Protein AF-A0A813H7G0-F1 (afdb_monomer_lite)

pLDDT: mean 70.14, std 28.99, range [25.83, 98.62]

Secondary structure (DSSP, 8-state):
-HHHHHT---EEEEETTS-HHHHHHHHHTT-EEEEE-GGGHHHHHHHHHHHHHHHHTPPP--TTT-HHHHHHHHHTHHHHHHHHTTTS---EEEEE-SSSHHHHHHHHHHHHH-TTPEEEEE--TTS-SSTT----HHHHHHHHHHT-PPPPPP----S-----TTTHHHH--------------PPPP-PPP-PPP--------------------PPPPPP------

Organism: Polarella glacialis (NCBI:txid89957)

Radius of gyration: 29.15 Å; chains: 1; bounding box: 51×64×106 Å

Structure (mmCIF, N/CA/C/O backbone):
data_AF-A0A813H7G0-F1
#
_entry.id   AF-A0A813H7G0-F1
#
loop_
_atom_site.group_PDB
_atom_site.id
_atom_site.type_symbol
_atom_site.label_atom_id
_atom_site.label_alt_id
_atom_site.label_comp_id
_atom_site.label_asym_id
_atom_site.label_entity_id
_atom_site.label_seq_id
_atom_site.pdbx_PDB_ins_code
_atom_site.Cartn_x
_atom_site.Cartn_y
_atom_site.Cartn_z
_atom_site.occupancy
_atom_site.B_iso_or_equiv
_atom_site.auth_seq_id
_atom_site.auth_comp_id
_atom_site.auth_asym_id
_atom_site.auth_atom_id
_atom_site.pdbx_PDB_model_num
ATOM 1 N N . MET A 1 1 ? 7.285 -10.917 -3.654 1.00 89.50 1 MET A N 1
ATOM 2 C CA . MET A 1 1 ? 7.064 -12.287 -3.131 1.00 89.50 1 MET A CA 1
ATOM 3 C C . MET A 1 1 ? 6.030 -13.012 -3.968 1.00 89.50 1 MET A C 1
ATOM 5 O O . MET A 1 1 ? 6.407 -13.954 -4.644 1.00 89.50 1 MET A O 1
ATOM 9 N N . LEU A 1 2 ? 4.777 -12.535 -3.995 1.00 94.69 2 LEU A N 1
ATOM 10 C CA . LEU A 1 2 ? 3.660 -13.204 -4.677 1.00 94.69 2 LEU A CA 1
ATOM 11 C C . LEU A 1 2 ? 3.971 -13.622 -6.124 1.00 94.69 2 LEU A C 1
ATOM 13 O O . LEU A 1 2 ? 3.749 -14.770 -6.487 1.00 94.69 2 LEU A O 1
ATOM 17 N N . CYS A 1 3 ? 4.521 -12.715 -6.938 1.00 96.44 3 CYS A N 1
ATOM 18 C CA . CYS A 1 3 ? 4.845 -13.027 -8.331 1.00 96.44 3 CYS A CA 1
ATOM 19 C C . CYS A 1 3 ? 5.880 -14.152 -8.451 1.00 96.44 3 CYS A C 1
ATOM 21 O O . CYS A 1 3 ? 5.687 -15.050 -9.255 1.00 96.44 3 CYS A O 1
ATOM 23 N N . ALA A 1 4 ? 6.914 -14.155 -7.606 1.00 95.81 4 ALA A N 1
ATOM 24 C CA . ALA A 1 4 ? 7.916 -15.219 -7.582 1.00 95.81 4 ALA A CA 1
ATOM 25 C C . ALA A 1 4 ? 7.300 -16.568 -7.180 1.00 95.81 4 ALA A C 1
ATOM 27 O O . ALA A 1 4 ? 7.527 -17.568 -7.847 1.00 95.81 4 ALA A O 1
ATOM 28 N N . GLN A 1 5 ? 6.456 -16.579 -6.143 1.00 96.88 5 GLN A N 1
ATOM 29 C CA . GLN A 1 5 ? 5.768 -17.789 -5.681 1.00 96.88 5 GLN A CA 1
ATOM 30 C C . GLN A 1 5 ? 4.800 -18.355 -6.731 1.00 96.88 5 GLN A C 1
ATOM 32 O O . GLN A 1 5 ? 4.659 -19.565 -6.856 1.00 96.88 5 GLN A O 1
ATOM 37 N N . ARG A 1 6 ? 4.111 -17.482 -7.473 1.00 96.56 6 ARG A N 1
ATOM 38 C CA . ARG A 1 6 ? 3.115 -17.857 -8.488 1.00 96.56 6 ARG A CA 1
ATOM 39 C C . ARG A 1 6 ? 3.703 -17.999 -9.899 1.00 96.56 6 ARG A C 1
ATOM 41 O O . ARG A 1 6 ? 2.954 -18.272 -10.827 1.00 96.56 6 ARG A O 1
ATOM 48 N N . GLY A 1 7 ? 5.008 -17.785 -10.081 1.00 95.62 7 GLY A N 1
ATOM 49 C CA . GLY A 1 7 ? 5.673 -17.866 -11.388 1.00 95.62 7 GLY A CA 1
ATOM 50 C C . GLY A 1 7 ? 5.375 -16.707 -12.355 1.00 95.62 7 GLY A C 1
ATOM 51 O O . GLY A 1 7 ? 5.646 -16.820 -13.549 1.00 95.62 7 GLY A O 1
ATOM 52 N N . TYR A 1 8 ? 4.837 -15.580 -11.878 1.00 97.06 8 TYR A N 1
ATOM 53 C CA . TYR A 1 8 ? 4.579 -14.402 -12.709 1.00 97.06 8 TYR A CA 1
ATOM 54 C C . TYR A 1 8 ? 5.838 -13.556 -12.912 1.00 97.06 8 TYR A C 1
ATOM 56 O O . TYR A 1 8 ? 6.542 -13.208 -11.960 1.00 97.06 8 TYR A O 1
ATOM 64 N N . LYS A 1 9 ? 6.067 -13.116 -14.154 1.00 97.06 9 LYS A N 1
ATOM 65 C CA . LYS A 1 9 ? 7.068 -12.083 -14.450 1.00 97.06 9 LYS A CA 1
ATOM 66 C C . LYS A 1 9 ? 6.620 -10.759 -13.831 1.00 97.06 9 LYS A C 1
ATOM 68 O O . LYS A 1 9 ? 5.497 -10.317 -14.049 1.00 97.06 9 LYS A O 1
ATOM 73 N N . CYS A 1 10 ? 7.508 -10.123 -13.072 1.00 97.38 10 CYS A N 1
ATOM 74 C CA . CYS A 1 10 ? 7.212 -8.890 -12.350 1.00 97.38 10 CYS A CA 1
ATOM 75 C C . CYS A 1 10 ? 8.152 -7.768 -12.791 1.00 97.38 10 CYS A C 1
ATOM 77 O O . CYS A 1 10 ? 9.373 -7.942 -12.802 1.00 97.38 10 CYS A O 1
ATOM 79 N N . VAL A 1 11 ? 7.580 -6.612 -13.123 1.00 97.69 11 VAL A N 1
ATOM 80 C CA . VAL A 1 11 ? 8.320 -5.380 -13.404 1.00 97.69 11 VAL A CA 1
ATOM 81 C C . VAL A 1 11 ? 7.920 -4.337 -12.369 1.00 97.69 11 VAL A C 1
ATOM 83 O O . VAL A 1 11 ? 6.740 -4.038 -12.215 1.00 97.69 11 VAL A O 1
ATOM 86 N N . ILE A 1 12 ? 8.904 -3.779 -11.667 1.00 97.12 12 ILE A N 1
ATOM 87 C CA . ILE A 1 12 ? 8.706 -2.726 -10.671 1.00 97.12 12 ILE A CA 1
ATOM 88 C C . ILE A 1 12 ? 9.377 -1.450 -11.159 1.00 97.12 12 ILE A C 1
ATOM 90 O O . ILE A 1 12 ? 10.576 -1.431 -11.442 1.00 97.12 12 ILE A O 1
ATOM 94 N N . VAL A 1 13 ? 8.601 -0.374 -11.222 1.00 97.00 13 VAL A N 1
ATOM 95 C CA . VAL A 1 13 ? 9.098 0.973 -11.499 1.00 97.00 13 VAL A CA 1
ATOM 96 C C . VAL A 1 13 ? 9.311 1.690 -10.172 1.00 97.00 13 VAL A C 1
ATOM 98 O O . VAL A 1 13 ? 8.412 1.710 -9.333 1.00 97.00 13 VAL A O 1
ATOM 101 N N . MET A 1 14 ? 10.489 2.277 -9.973 1.00 95.62 14 MET A N 1
ATOM 102 C CA . MET A 1 14 ? 10.796 3.039 -8.765 1.00 95.62 14 MET A CA 1
ATOM 103 C C . MET A 1 14 ? 11.634 4.284 -9.046 1.00 95.62 14 MET A C 1
ATOM 105 O O . MET A 1 14 ? 12.448 4.293 -9.962 1.00 95.62 14 MET A O 1
ATOM 109 N N . ALA A 1 15 ? 11.478 5.325 -8.235 1.00 94.62 15 ALA A N 1
ATOM 110 C CA . ALA A 1 15 ? 12.271 6.538 -8.367 1.00 94.62 15 ALA A CA 1
ATOM 111 C C . ALA A 1 15 ? 13.692 6.342 -7.821 1.00 94.62 15 ALA A C 1
ATOM 113 O O . ALA A 1 15 ? 13.914 5.604 -6.863 1.00 94.62 15 ALA A O 1
ATOM 114 N N . GLU A 1 16 ? 14.648 7.054 -8.408 1.00 93.81 16 GLU A N 1
ATOM 115 C CA . GLU A 1 16 ? 16.067 7.027 -8.038 1.00 93.81 16 GLU A CA 1
ATOM 116 C C . GLU A 1 16 ? 16.368 7.168 -6.529 1.00 93.81 16 GLU A C 1
ATOM 118 O O . GLU A 1 16 ? 17.220 6.416 -6.052 1.00 93.81 16 GLU A O 1
ATOM 123 N N . PRO A 1 17 ? 15.676 8.025 -5.741 1.00 92.81 17 PRO A N 1
ATOM 124 C CA . PRO A 1 17 ? 15.966 8.178 -4.311 1.00 92.81 17 PRO A CA 1
ATOM 125 C C . PRO A 1 17 ? 15.619 6.957 -3.447 1.00 92.81 17 PRO A C 1
ATOM 127 O O . PRO A 1 17 ? 15.894 6.962 -2.249 1.00 92.81 17 PRO A O 1
ATOM 130 N N . PHE A 1 18 ? 14.964 5.932 -4.002 1.00 92.75 18 PHE A N 1
ATOM 131 C CA . PHE A 1 18 ? 14.672 4.707 -3.264 1.00 92.75 18 PHE A CA 1
ATOM 132 C C . PHE A 1 18 ? 15.969 3.952 -2.936 1.00 92.75 18 PHE A C 1
ATOM 134 O O . PHE A 1 18 ? 16.909 3.891 -3.735 1.00 92.75 18 PHE A O 1
ATOM 141 N N . SER A 1 19 ? 16.004 3.339 -1.750 1.00 95.62 19 SER A N 1
ATOM 142 C CA . SER A 1 19 ? 17.221 2.721 -1.222 1.00 95.62 19 SER A CA 1
ATOM 143 C C . SER A 1 19 ? 17.781 1.618 -2.132 1.00 95.62 19 SER A C 1
ATOM 145 O O . SER A 1 19 ? 17.057 0.933 -2.870 1.00 95.62 19 SER A O 1
ATOM 147 N N . VAL A 1 20 ? 19.104 1.446 -2.110 1.00 95.50 20 VAL A N 1
ATOM 148 C CA . VAL A 1 20 ? 19.789 0.406 -2.895 1.00 95.50 20 VAL A CA 1
ATOM 149 C C . VAL A 1 20 ? 19.395 -0.986 -2.393 1.00 95.50 20 VAL A C 1
ATOM 151 O O . VAL A 1 20 ? 19.211 -1.903 -3.189 1.00 95.50 20 VAL A O 1
ATOM 154 N N . GLU A 1 21 ? 19.183 -1.134 -1.090 1.00 97.25 21 GLU A N 1
ATOM 155 C CA . GLU A 1 21 ? 18.805 -2.380 -0.419 1.00 97.25 21 GLU A CA 1
ATOM 156 C C . GLU A 1 21 ? 17.452 -2.868 -0.936 1.00 97.25 21 GLU A C 1
ATOM 158 O O . GLU A 1 21 ? 17.303 -4.030 -1.310 1.00 97.25 21 GLU A O 1
ATOM 163 N N . ARG A 1 22 ? 16.482 -1.955 -1.072 1.00 95.69 22 ARG A N 1
ATOM 164 C CA . ARG A 1 22 ? 15.158 -2.267 -1.621 1.00 95.69 22 ARG A CA 1
ATOM 165 C C . ARG A 1 22 ? 15.248 -2.748 -3.071 1.00 95.69 22 ARG A C 1
ATOM 167 O O . ARG A 1 22 ? 14.556 -3.692 -3.448 1.00 95.69 22 ARG A O 1
ATOM 174 N N . ARG A 1 23 ? 16.132 -2.146 -3.875 1.00 95.25 23 ARG A N 1
ATOM 175 C CA . ARG A 1 23 ? 16.407 -2.577 -5.259 1.00 95.25 23 ARG A CA 1
ATOM 176 C C . ARG A 1 23 ? 17.010 -3.971 -5.313 1.00 95.25 23 ARG A C 1
ATOM 178 O O . ARG A 1 23 ? 16.565 -4.792 -6.114 1.00 95.25 23 ARG A O 1
ATOM 185 N N . LYS A 1 24 ? 18.014 -4.229 -4.472 1.00 96.69 24 LYS A N 1
ATOM 186 C CA . LYS A 1 24 ? 18.675 -5.534 -4.369 1.00 96.69 24 LYS A CA 1
ATOM 187 C C . LYS A 1 24 ? 17.676 -6.616 -3.973 1.00 96.69 24 LYS A C 1
ATOM 189 O O . LYS A 1 24 ? 17.607 -7.629 -4.658 1.00 96.69 24 LYS A O 1
ATOM 194 N N . LEU A 1 25 ? 16.846 -6.359 -2.963 1.00 96.69 25 LEU A N 1
ATOM 195 C CA . LEU A 1 25 ? 15.828 -7.303 -2.506 1.00 96.69 25 LEU A CA 1
ATOM 196 C C . LEU A 1 25 ? 14.829 -7.654 -3.619 1.00 96.69 25 LEU A C 1
ATOM 198 O O . LEU A 1 25 ? 14.587 -8.825 -3.882 1.00 96.69 25 LEU A O 1
ATOM 202 N N . MET A 1 26 ? 14.292 -6.664 -4.338 1.00 96.50 26 MET A N 1
ATOM 203 C CA . MET A 1 26 ? 13.340 -6.932 -5.425 1.00 96.50 26 MET A CA 1
ATOM 204 C C . MET A 1 26 ? 13.957 -7.742 -6.572 1.00 96.50 26 MET A C 1
ATOM 206 O O . MET A 1 26 ? 13.313 -8.654 -7.090 1.00 96.50 26 MET A O 1
ATOM 210 N N . AR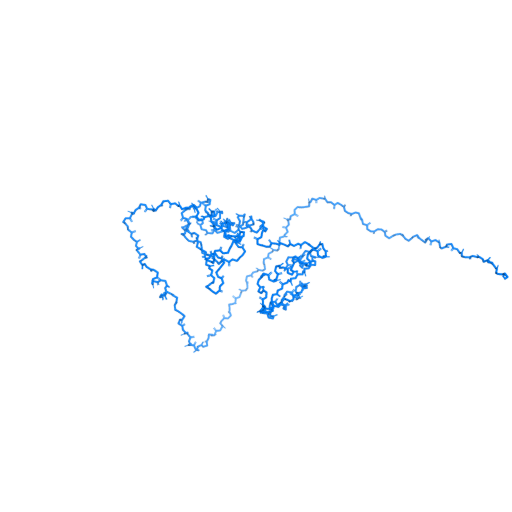G A 1 27 ? 15.207 -7.443 -6.949 1.00 95.88 27 ARG A N 1
ATOM 211 C CA . ARG A 1 27 ? 15.933 -8.198 -7.984 1.00 95.88 27 ARG A CA 1
ATOM 212 C C . ARG A 1 27 ? 16.263 -9.616 -7.538 1.00 95.88 27 ARG A C 1
ATOM 214 O O . ARG A 1 27 ? 16.096 -10.537 -8.327 1.00 95.88 27 ARG A O 1
ATOM 221 N N . PHE A 1 28 ? 16.673 -9.789 -6.281 1.00 96.50 28 PHE A N 1
ATOM 222 C CA . PHE A 1 28 ? 16.897 -11.104 -5.677 1.00 96.50 28 PHE A CA 1
ATOM 223 C C . PHE A 1 28 ? 15.644 -11.985 -5.779 1.00 96.50 28 PHE A C 1
ATOM 225 O O . PHE A 1 28 ? 15.732 -13.173 -6.054 1.00 96.50 28 PHE A O 1
ATOM 232 N N . MET A 1 29 ? 14.462 -11.382 -5.662 1.00 96.44 29 MET A N 1
ATOM 233 C CA . MET A 1 29 ? 13.174 -12.066 -5.795 1.00 96.44 29 MET A CA 1
ATOM 234 C C . MET A 1 29 ? 12.694 -12.216 -7.251 1.00 96.44 29 MET A C 1
ATOM 236 O O . MET A 1 29 ? 11.522 -12.514 -7.476 1.00 96.44 29 MET A O 1
ATOM 240 N N . GLY A 1 30 ? 13.556 -11.963 -8.239 1.00 95.69 30 GLY A N 1
ATOM 241 C CA . GLY A 1 30 ? 13.266 -12.149 -9.663 1.00 95.69 30 GLY A CA 1
ATOM 242 C C . GLY A 1 30 ? 12.512 -11.003 -10.345 1.00 95.69 30 GLY A C 1
ATOM 243 O O . GLY A 1 30 ? 12.118 -11.143 -11.502 1.00 95.69 30 GLY A O 1
ATOM 244 N N . ALA A 1 31 ? 12.297 -9.862 -9.678 1.00 97.56 31 ALA A N 1
ATOM 245 C CA . ALA A 1 31 ? 11.643 -8.717 -10.310 1.00 97.56 31 ALA A CA 1
ATOM 246 C C . ALA A 1 31 ? 12.622 -7.906 -11.175 1.00 97.56 31 ALA A C 1
ATOM 248 O O . ALA A 1 31 ? 13.740 -7.583 -10.761 1.00 97.56 31 ALA A O 1
ATOM 249 N N . LYS A 1 32 ? 12.168 -7.478 -12.357 1.00 97.25 32 LYS A N 1
ATOM 250 C CA . LYS A 1 32 ? 12.876 -6.477 -13.161 1.00 97.25 32 LYS A CA 1
ATOM 251 C C . LYS A 1 32 ? 12.603 -5.093 -12.582 1.00 97.25 32 LYS A C 1
ATOM 253 O O . LYS A 1 32 ? 11.459 -4.652 -12.541 1.00 97.25 32 LYS A O 1
ATOM 258 N N . VAL A 1 33 ? 13.653 -4.394 -12.165 1.00 97.31 33 VAL A N 1
ATOM 259 C CA . VAL A 1 33 ? 13.537 -3.061 -11.557 1.00 97.31 33 VAL A CA 1
ATOM 260 C C . VAL A 1 33 ? 13.952 -1.980 -12.551 1.00 97.31 33 VAL A C 1
ATOM 262 O O . VAL A 1 33 ? 15.098 -1.973 -13.001 1.00 97.31 33 VAL A O 1
ATOM 265 N N . ILE A 1 34 ? 13.039 -1.056 -12.847 1.00 97.06 34 ILE A N 1
ATOM 266 C CA . ILE A 1 34 ? 13.251 0.110 -13.714 1.00 97.06 34 ILE A CA 1
ATOM 267 C C . ILE A 1 34 ? 13.304 1.364 -12.843 1.00 97.06 34 ILE A C 1
ATOM 269 O O . ILE A 1 34 ? 12.431 1.572 -12.002 1.00 97.06 34 ILE A O 1
ATOM 273 N N . ILE A 1 35 ? 14.329 2.191 -13.050 1.00 96.69 35 ILE A N 1
ATOM 274 C CA . ILE A 1 35 ? 14.538 3.418 -12.278 1.00 96.69 35 ILE A CA 1
ATOM 275 C C . ILE A 1 35 ? 14.030 4.627 -13.062 1.00 96.69 35 ILE A C 1
ATOM 277 O O . ILE A 1 35 ? 14.357 4.774 -14.237 1.00 96.69 35 ILE A O 1
ATOM 281 N N . THR A 1 36 ? 13.248 5.489 -12.415 1.00 96.38 36 THR A N 1
ATOM 282 C CA . THR A 1 36 ? 12.807 6.779 -12.964 1.00 96.38 36 THR A CA 1
ATOM 283 C C . THR A 1 36 ? 13.575 7.944 -12.334 1.00 96.38 36 THR A C 1
ATOM 285 O O . THR A 1 36 ? 13.970 7.845 -11.166 1.00 96.38 36 THR A O 1
ATOM 288 N N . PRO A 1 37 ? 13.736 9.074 -13.050 1.00 94.81 37 PRO A N 1
ATOM 289 C CA . PRO A 1 37 ? 14.412 10.257 -12.519 1.00 94.81 37 PRO A CA 1
ATOM 290 C C . PRO A 1 37 ? 13.777 10.786 -11.228 1.00 94.81 37 PRO A C 1
ATOM 292 O O . PRO A 1 37 ? 12.552 10.763 -11.068 1.00 94.81 37 PRO A O 1
ATOM 295 N N . LYS A 1 38 ? 14.603 11.341 -10.332 1.00 91.31 38 LYS A N 1
ATOM 296 C CA . LYS A 1 38 ? 14.166 11.938 -9.057 1.00 91.31 38 LYS A CA 1
ATOM 297 C C . LYS A 1 38 ? 13.085 13.015 -9.214 1.00 91.31 38 LYS A C 1
ATOM 299 O O . LYS A 1 38 ? 12.170 13.071 -8.391 1.00 91.31 38 LYS A O 1
ATOM 304 N N . ALA A 1 39 ? 13.171 13.840 -10.261 1.00 90.69 39 ALA A N 1
ATOM 305 C CA . ALA A 1 39 ? 12.258 14.962 -10.497 1.00 90.69 39 ALA A CA 1
ATOM 306 C C . ALA A 1 39 ? 10.780 14.535 -10.562 1.00 90.69 39 ALA A C 1
ATOM 308 O O . ALA A 1 39 ? 9.911 15.241 -10.058 1.00 90.69 39 ALA A O 1
ATOM 309 N N . GLY A 1 40 ? 10.500 13.345 -11.106 1.00 83.00 40 GLY A N 1
ATOM 310 C CA . GLY A 1 40 ? 9.138 12.833 -11.263 1.00 83.00 40 GLY A CA 1
ATOM 311 C C . GLY A 1 40 ? 8.491 12.311 -9.977 1.00 83.00 40 GLY A C 1
ATOM 312 O O . GLY A 1 40 ? 7.286 12.083 -9.972 1.00 83.00 40 GLY A O 1
ATOM 313 N N . LYS A 1 41 ? 9.245 12.109 -8.884 1.00 87.00 41 LYS A N 1
ATOM 314 C CA . LYS A 1 41 ? 8.737 11.564 -7.606 1.00 87.00 41 LYS A CA 1
ATOM 315 C C . LYS A 1 41 ? 7.766 10.378 -7.824 1.00 87.00 41 LYS A C 1
ATOM 317 O O . LYS A 1 41 ? 8.033 9.489 -8.629 1.00 87.00 41 LYS A O 1
ATOM 322 N N . GLY A 1 42 ? 6.647 10.346 -7.093 1.00 86.81 42 GLY A N 1
ATOM 323 C CA . GLY A 1 42 ? 5.615 9.312 -7.195 1.00 86.81 42 GLY A CA 1
ATOM 324 C C . GLY A 1 42 ? 4.863 9.296 -8.522 1.00 86.81 42 GLY A C 1
ATOM 325 O O . GLY A 1 42 ? 4.612 8.228 -9.075 1.00 86.81 42 GLY A O 1
ATOM 326 N N . THR A 1 43 ? 4.542 10.469 -9.062 1.00 88.31 43 THR A N 1
ATOM 327 C CA . THR A 1 43 ? 3.746 10.603 -10.288 1.00 88.31 43 THR A CA 1
ATOM 328 C C . THR A 1 43 ? 4.500 10.086 -11.511 1.00 88.31 43 THR A C 1
ATOM 330 O O . THR A 1 43 ? 3.916 9.393 -12.339 1.00 88.31 43 THR A O 1
ATOM 333 N N . GLY A 1 44 ? 5.813 10.313 -11.576 1.00 92.88 44 GLY A N 1
ATOM 334 C CA . GLY A 1 44 ? 6.688 9.772 -12.616 1.00 92.88 44 GLY A CA 1
ATOM 335 C C . GLY A 1 44 ? 6.753 8.244 -12.610 1.00 92.88 44 GLY A C 1
ATOM 336 O O . GLY A 1 44 ? 6.759 7.631 -13.677 1.00 92.88 44 GLY A O 1
ATOM 337 N N . MET A 1 45 ? 6.722 7.612 -11.429 1.00 94.75 45 MET A N 1
ATOM 338 C CA . MET A 1 45 ? 6.659 6.147 -11.331 1.00 94.75 45 MET A CA 1
ATOM 339 C C . MET A 1 45 ? 5.350 5.606 -11.917 1.00 94.75 45 MET A C 1
ATOM 341 O O . MET A 1 45 ? 5.372 4.655 -12.697 1.00 94.75 45 MET A O 1
ATOM 345 N N . VAL A 1 46 ? 4.218 6.231 -11.573 1.00 93.25 46 VAL A N 1
ATOM 346 C CA . VAL A 1 46 ? 2.890 5.835 -12.070 1.00 93.25 46 VAL A CA 1
ATOM 347 C C . VAL A 1 46 ? 2.792 6.032 -13.584 1.00 93.25 46 VAL A C 1
ATOM 349 O O . VAL A 1 46 ? 2.371 5.117 -14.290 1.00 93.25 46 VAL A O 1
ATOM 352 N N . ALA A 1 47 ? 3.241 7.182 -14.094 1.00 94.94 47 ALA A N 1
ATOM 353 C CA . ALA A 1 47 ? 3.239 7.480 -15.524 1.00 94.94 47 ALA A CA 1
ATOM 354 C C . ALA A 1 47 ? 4.070 6.461 -16.314 1.00 94.94 47 ALA A C 1
ATOM 356 O O . ALA A 1 47 ? 3.586 5.896 -17.295 1.00 94.94 47 ALA A O 1
ATOM 357 N N . LYS A 1 48 ? 5.285 6.147 -15.845 1.00 96.94 48 LYS A N 1
ATOM 358 C CA . LYS A 1 48 ? 6.148 5.168 -16.512 1.00 96.94 48 LYS A CA 1
ATOM 359 C C . LYS A 1 48 ? 5.590 3.745 -16.440 1.00 96.94 48 LYS A C 1
ATOM 361 O O . LYS A 1 48 ? 5.693 3.003 -17.413 1.00 96.94 48 LYS A O 1
ATOM 366 N N . ALA A 1 49 ? 4.979 3.353 -15.322 1.00 96.88 49 ALA A N 1
ATOM 367 C CA . ALA A 1 49 ? 4.316 2.054 -15.213 1.00 96.88 49 ALA A CA 1
ATOM 368 C C . ALA A 1 49 ? 3.139 1.930 -16.197 1.00 96.88 49 ALA A C 1
ATOM 370 O O . ALA A 1 49 ? 2.995 0.894 -16.846 1.00 96.88 49 ALA A O 1
ATOM 371 N N . LYS A 1 50 ? 2.346 2.999 -16.356 1.00 96.56 50 LYS A N 1
ATOM 372 C CA . LYS A 1 50 ? 1.239 3.060 -17.320 1.00 96.56 50 LYS A CA 1
ATOM 373 C C . LYS A 1 50 ? 1.733 2.991 -18.766 1.00 96.56 50 LYS A C 1
ATOM 375 O O . LYS A 1 50 ? 1.213 2.189 -19.532 1.00 96.56 50 LYS A O 1
ATOM 380 N N . GLU A 1 51 ? 2.773 3.752 -19.109 1.00 97.56 51 GLU A N 1
ATOM 381 C CA . GLU A 1 51 ? 3.420 3.714 -20.430 1.00 97.56 51 GLU A CA 1
ATOM 382 C C . GLU A 1 51 ? 3.880 2.290 -20.785 1.00 97.56 51 GLU A C 1
ATOM 384 O O . GLU A 1 51 ? 3.568 1.773 -21.855 1.00 97.56 51 GLU A O 1
ATOM 389 N N . LEU A 1 52 ? 4.588 1.622 -19.867 1.00 97.56 52 LEU A N 1
ATOM 390 C CA . LEU A 1 52 ? 5.087 0.261 -20.081 1.00 97.56 52 LEU A CA 1
ATOM 391 C C . LEU A 1 52 ? 3.956 -0.766 -20.192 1.00 97.56 52 LEU A C 1
ATOM 393 O O . LEU A 1 52 ? 4.028 -1.663 -21.030 1.00 97.56 52 LEU A O 1
ATOM 397 N N . SER A 1 53 ? 2.916 -0.630 -19.366 1.00 97.31 53 SER A N 1
ATOM 398 C CA . SER A 1 53 ? 1.730 -1.485 -19.434 1.00 97.31 53 SER A CA 1
ATOM 399 C C . SER A 1 53 ? 1.041 -1.367 -20.791 1.00 97.31 53 SER A C 1
ATOM 401 O O . SER A 1 53 ? 0.812 -2.389 -21.431 1.00 97.31 53 SER A O 1
ATOM 403 N N . GLN A 1 54 ? 0.811 -0.146 -21.279 1.00 97.44 54 GLN A N 1
ATOM 404 C CA . GLN A 1 54 ? 0.190 0.099 -22.583 1.00 97.44 54 GLN A CA 1
ATOM 405 C C . GLN A 1 54 ? 1.055 -0.410 -23.738 1.00 97.44 54 GLN A C 1
ATOM 407 O O . GLN A 1 54 ? 0.556 -1.090 -24.629 1.00 97.44 54 GLN A O 1
ATOM 412 N N . LYS A 1 55 ? 2.365 -0.141 -23.696 1.00 98.00 55 LYS A N 1
ATOM 413 C CA . LYS A 1 55 ? 3.309 -0.557 -24.740 1.00 98.00 55 LYS A CA 1
ATOM 414 C C . LYS A 1 55 ? 3.382 -2.074 -24.913 1.00 98.00 55 LYS A C 1
ATOM 416 O O . LYS A 1 55 ? 3.598 -2.551 -26.022 1.00 98.00 55 LYS A O 1
ATOM 421 N N . HIS A 1 56 ? 3.273 -2.824 -23.821 1.00 97.19 56 HIS A N 1
ATOM 422 C CA . HIS A 1 56 ? 3.492 -4.269 -23.833 1.00 97.19 56 HIS A CA 1
ATOM 423 C C . HIS A 1 56 ? 2.229 -5.101 -23.578 1.00 97.19 56 HIS A C 1
ATOM 425 O O . HIS A 1 56 ? 2.323 -6.326 -23.520 1.00 97.19 56 HIS A O 1
ATOM 431 N N . GLY A 1 57 ? 1.071 -4.464 -23.383 1.00 96.75 57 GLY A N 1
ATOM 432 C CA . GLY A 1 57 ? -0.164 -5.141 -22.980 1.00 96.75 57 GLY A CA 1
ATOM 433 C C . GLY A 1 57 ? -0.061 -5.824 -21.610 1.00 96.75 57 GLY A C 1
ATOM 434 O O . GLY A 1 57 ? -0.694 -6.850 -21.381 1.00 96.75 57 GLY A O 1
ATOM 435 N N . TRP A 1 58 ? 0.783 -5.316 -20.704 1.00 97.44 58 TRP A N 1
ATOM 436 C CA . TR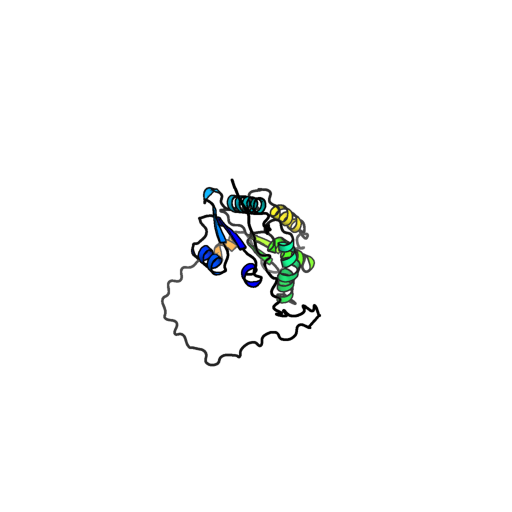P A 1 58 ? 0.965 -5.917 -19.379 1.00 97.44 58 TRP A CA 1
ATOM 437 C C . TRP A 1 58 ? -0.153 -5.526 -18.418 1.00 97.44 58 TRP A C 1
ATOM 439 O O . TRP A 1 58 ? -0.630 -4.391 -18.431 1.00 97.44 58 TRP A O 1
ATOM 449 N N . PHE A 1 59 ? -0.485 -6.435 -17.504 1.00 96.31 59 PHE A N 1
ATOM 450 C CA . PHE A 1 59 ? -1.395 -6.153 -16.400 1.00 96.31 59 PHE A CA 1
ATOM 451 C C . PHE A 1 59 ? -0.804 -5.106 -15.443 1.00 96.31 59 PHE A C 1
ATOM 453 O O . PHE A 1 59 ? 0.276 -5.299 -14.878 1.00 96.31 59 PHE A O 1
ATOM 460 N N . LEU A 1 60 ? -1.527 -4.003 -15.244 1.00 95.81 60 LEU A N 1
ATOM 461 C CA . LEU A 1 60 ? -1.176 -2.948 -14.297 1.00 95.81 60 LEU A CA 1
ATOM 462 C C . LEU A 1 60 ? -1.967 -3.134 -12.997 1.00 95.81 60 LEU A C 1
ATOM 464 O O . LEU A 1 60 ? -3.191 -3.093 -13.002 1.00 95.81 60 LEU A O 1
ATOM 468 N N . CYS A 1 61 ? -1.274 -3.292 -11.866 1.00 93.25 61 CYS A N 1
ATOM 469 C CA . CYS A 1 61 ? -1.931 -3.573 -10.581 1.00 93.25 61 CYS A CA 1
ATOM 470 C C . CYS A 1 61 ? -2.751 -2.402 -10.006 1.00 93.25 61 CYS A C 1
ATOM 472 O O . CYS A 1 61 ? -3.590 -2.628 -9.136 1.00 93.25 61 CYS A O 1
ATOM 474 N N . SER A 1 62 ? -2.448 -1.165 -10.418 1.00 92.19 62 SER A N 1
ATOM 475 C CA . SER A 1 62 ? -3.157 0.068 -10.033 1.00 92.19 62 SER A CA 1
ATOM 476 C C . SER A 1 62 ? -3.488 0.190 -8.536 1.00 92.19 62 SER A C 1
ATOM 478 O O . SER A 1 62 ? -4.631 0.421 -8.158 1.00 92.19 62 SER A O 1
ATOM 480 N N . GLN A 1 63 ? -2.484 0.069 -7.656 1.00 90.06 63 GLN A N 1
ATOM 481 C CA . GLN A 1 63 ? -2.672 -0.029 -6.192 1.00 90.06 63 GLN A CA 1
ATOM 482 C C . GLN A 1 63 ? -3.486 1.103 -5.523 1.00 90.06 63 GLN A C 1
ATOM 484 O O . GLN A 1 63 ? -3.954 0.925 -4.402 1.00 90.06 63 GLN A O 1
ATOM 489 N N . PHE A 1 64 ? -3.611 2.265 -6.171 1.00 87.12 64 PHE A N 1
ATOM 490 C CA . PHE A 1 64 ? -4.352 3.430 -5.665 1.00 87.12 64 PHE A CA 1
ATOM 491 C C . PHE A 1 64 ? -5.823 3.466 -6.107 1.00 87.12 64 PHE A C 1
ATOM 493 O O . PHE A 1 64 ? -6.617 4.217 -5.545 1.00 87.12 64 PHE A O 1
ATOM 500 N N . GLU A 1 65 ? -6.172 2.703 -7.140 1.00 86.88 65 GLU A N 1
ATOM 501 C CA . GLU A 1 65 ? -7.498 2.699 -7.776 1.00 86.88 65 GLU A CA 1
ATOM 502 C C . GLU A 1 65 ? -8.185 1.338 -7.627 1.00 86.88 65 GLU A C 1
ATOM 504 O O . GLU A 1 65 ? -9.403 1.246 -7.694 1.00 86.88 65 GLU A O 1
ATOM 509 N N . ASN A 1 66 ? -7.410 0.277 -7.401 1.00 91.50 66 ASN A N 1
ATOM 510 C CA . ASN A 1 66 ? -7.917 -1.078 -7.290 1.00 91.50 66 ASN A CA 1
ATOM 511 C C . ASN A 1 66 ? -8.706 -1.287 -5.986 1.00 91.50 66 ASN A C 1
ATOM 513 O O . ASN A 1 66 ? -8.133 -1.324 -4.891 1.00 91.50 66 ASN A O 1
ATOM 517 N N . GLU A 1 67 ? -10.012 -1.505 -6.124 1.00 91.50 67 GLU A N 1
ATOM 518 C CA . GLU A 1 67 ? -10.949 -1.755 -5.023 1.00 91.50 67 GLU A CA 1
ATOM 519 C C . GLU A 1 67 ? -10.590 -2.995 -4.197 1.00 91.50 67 GLU A C 1
ATOM 521 O O . GLU A 1 67 ? -10.852 -3.026 -2.992 1.00 91.50 67 GLU A O 1
ATOM 526 N N . ALA A 1 68 ? -9.902 -3.977 -4.796 1.00 94.00 68 ALA A N 1
ATOM 527 C CA . ALA A 1 68 ? -9.450 -5.178 -4.098 1.00 94.00 68 ALA A CA 1
ATOM 528 C C . ALA A 1 68 ? -8.554 -4.854 -2.890 1.00 94.00 68 ALA A C 1
ATOM 530 O O . ALA A 1 68 ? -8.556 -5.592 -1.908 1.00 94.00 68 ALA A O 1
ATOM 531 N N . SER A 1 69 ? -7.828 -3.729 -2.929 1.00 93.56 69 SER A N 1
ATOM 532 C CA . SER A 1 69 ? -7.001 -3.247 -1.816 1.00 93.56 69 SER A CA 1
ATOM 533 C C . SER A 1 69 ? -7.842 -2.971 -0.563 1.00 93.56 69 SER A C 1
ATOM 535 O O . SER A 1 69 ? -7.544 -3.475 0.520 1.00 93.56 69 SER A O 1
ATOM 537 N N . ALA A 1 70 ? -8.934 -2.214 -0.705 1.00 95.00 70 ALA A N 1
ATOM 538 C CA . ALA A 1 70 ? -9.835 -1.915 0.405 1.00 95.00 70 ALA A CA 1
ATOM 539 C C . ALA A 1 70 ? -10.697 -3.129 0.779 1.00 95.00 70 ALA A C 1
ATOM 541 O O . ALA A 1 70 ? -10.876 -3.412 1.962 1.00 95.00 70 ALA A O 1
ATOM 542 N N . ALA A 1 71 ? -11.191 -3.876 -0.213 1.00 96.69 71 ALA A N 1
ATOM 543 C CA . ALA A 1 71 ? -12.008 -5.063 0.021 1.00 96.69 71 ALA A CA 1
ATOM 544 C C . ALA A 1 71 ? -11.266 -6.114 0.859 1.00 96.69 71 ALA A C 1
ATOM 546 O O . ALA A 1 71 ? -11.843 -6.658 1.798 1.00 96.69 71 ALA A O 1
ATOM 547 N N . PHE A 1 72 ? -9.975 -6.341 0.586 1.00 97.25 72 PHE A N 1
ATOM 548 C CA . PHE A 1 72 ? -9.170 -7.283 1.359 1.00 97.25 72 PHE A CA 1
ATOM 549 C C . PHE A 1 72 ? -9.071 -6.858 2.827 1.00 97.25 72 PHE A C 1
ATOM 551 O O . PHE A 1 72 ? -9.423 -7.633 3.705 1.00 97.25 72 PHE A O 1
ATOM 558 N N . HIS A 1 73 ? -8.706 -5.603 3.106 1.00 98.06 73 HIS A N 1
ATOM 559 C CA . HIS A 1 73 ? -8.636 -5.101 4.483 1.00 98.06 73 HIS A CA 1
ATOM 560 C C . HIS A 1 73 ? -9.989 -5.099 5.211 1.00 98.06 73 HIS A C 1
ATOM 562 O O . HIS A 1 73 ? -10.017 -5.238 6.431 1.00 98.06 73 HIS A O 1
ATOM 568 N N . LYS A 1 74 ? -11.104 -4.945 4.486 1.00 97.69 74 LYS A N 1
ATOM 569 C CA . LYS A 1 74 ? -12.452 -5.075 5.054 1.00 97.69 74 LYS A CA 1
ATOM 570 C C . LYS A 1 74 ? -12.763 -6.521 5.451 1.00 97.69 74 LYS A C 1
ATOM 572 O O . LYS A 1 74 ? -13.428 -6.732 6.456 1.00 97.69 74 LYS A O 1
ATOM 577 N N . ALA A 1 75 ? -12.298 -7.489 4.665 1.00 98.12 75 ALA A N 1
ATOM 578 C CA . ALA A 1 75 ? -12.545 -8.910 4.887 1.00 98.12 75 ALA A CA 1
ATOM 579 C C . ALA A 1 75 ? -11.572 -9.562 5.885 1.00 98.12 75 ALA A C 1
ATOM 581 O O . ALA A 1 75 ? -11.920 -10.582 6.468 1.00 98.12 75 ALA A O 1
ATOM 582 N N . THR A 1 76 ? -10.370 -9.006 6.068 1.00 98.56 76 THR A N 1
ATOM 583 C CA . THR A 1 76 ? -9.317 -9.605 6.909 1.00 98.56 76 THR A CA 1
ATOM 584 C C . THR A 1 76 ? -8.900 -8.680 8.045 1.00 98.56 76 THR A C 1
ATOM 586 O O . THR A 1 76 ? -9.309 -8.872 9.182 1.00 98.56 76 THR A O 1
ATOM 589 N N . THR A 1 77 ? -8.162 -7.614 7.737 1.00 98.44 77 THR A N 1
ATOM 590 C CA . THR A 1 77 ? -7.517 -6.755 8.742 1.00 98.44 77 THR A CA 1
ATOM 591 C C . THR A 1 77 ? -8.497 -6.122 9.732 1.00 98.44 77 THR A C 1
ATOM 593 O O . THR A 1 77 ? -8.185 -6.005 10.909 1.00 98.44 77 THR A O 1
ATOM 596 N N . GLY A 1 78 ? -9.675 -5.687 9.278 1.00 97.81 78 GLY A N 1
ATOM 597 C CA . GLY A 1 78 ? -10.714 -5.157 10.167 1.00 97.81 78 GLY A CA 1
ATOM 598 C C . GLY A 1 78 ? -11.238 -6.210 11.153 1.00 97.81 78 GLY A C 1
ATOM 599 O O . GLY A 1 78 ? -11.154 -5.979 12.357 1.00 97.81 78 GLY A O 1
ATOM 600 N N . PRO A 1 79 ? -11.748 -7.357 10.664 1.00 98.25 79 PRO A N 1
ATOM 601 C CA . PRO A 1 79 ? -12.156 -8.482 11.506 1.00 98.25 79 PRO A CA 1
ATOM 602 C C . PRO A 1 79 ? -11.067 -9.000 12.452 1.00 98.25 79 PRO A C 1
ATOM 604 O O . PRO A 1 79 ? -11.370 -9.259 13.609 1.00 98.25 79 PRO A O 1
ATOM 607 N N . GLU A 1 80 ? -9.812 -9.090 12.002 1.00 98.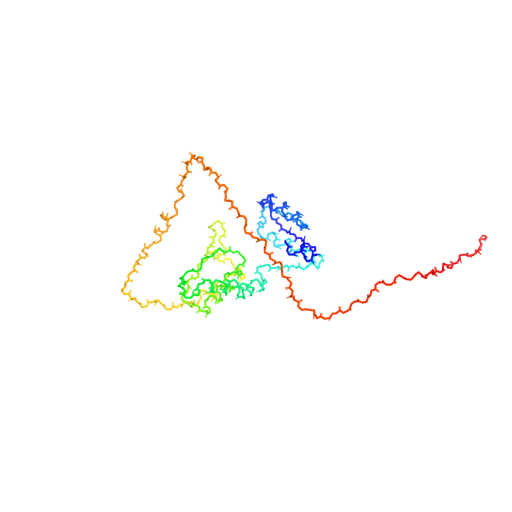62 80 GLU A N 1
ATOM 608 C CA . GLU A 1 80 ? -8.672 -9.486 12.846 1.00 98.62 80 GLU A CA 1
ATOM 609 C C . GLU A 1 80 ? -8.520 -8.541 14.047 1.00 98.62 80 GLU A C 1
ATOM 611 O O . GLU A 1 80 ? -8.493 -8.988 15.188 1.00 98.62 80 GLU A O 1
ATOM 616 N N . ILE A 1 81 ? -8.534 -7.223 13.808 1.00 98.06 81 ILE A N 1
ATOM 617 C CA . ILE A 1 81 ? -8.472 -6.223 14.886 1.00 98.06 81 ILE A CA 1
ATOM 618 C C . ILE A 1 81 ? -9.683 -6.335 15.819 1.00 98.06 81 ILE A C 1
ATOM 620 O O . ILE A 1 81 ? -9.545 -6.186 17.028 1.00 98.06 81 ILE A O 1
ATOM 624 N N . LEU A 1 82 ? -10.886 -6.559 15.288 1.00 97.75 82 LEU A N 1
ATOM 625 C CA . LEU A 1 82 ? -12.086 -6.682 16.120 1.00 97.75 82 LEU A CA 1
ATOM 626 C C . LEU A 1 82 ? -12.043 -7.931 17.008 1.00 97.75 82 LEU A C 1
ATOM 628 O O . LEU A 1 82 ? -12.426 -7.836 18.174 1.00 97.75 82 LEU A O 1
ATOM 632 N N . ALA A 1 83 ? -11.557 -9.052 16.472 1.00 98.06 83 ALA A N 1
ATOM 633 C CA . ALA A 1 83 ? -11.387 -10.304 17.201 1.00 98.06 83 ALA A CA 1
ATOM 634 C C . ALA A 1 83 ? -10.345 -10.167 18.321 1.00 98.06 83 ALA A C 1
ATOM 636 O O . ALA A 1 83 ? -10.609 -10.553 19.455 1.00 98.06 83 ALA A O 1
ATOM 637 N N . ASP A 1 84 ? -9.210 -9.519 18.048 1.00 98.19 84 ASP A N 1
ATOM 638 C CA . ASP A 1 84 ? -8.174 -9.269 19.061 1.00 98.19 84 ASP A CA 1
ATOM 639 C C . ASP A 1 84 ? -8.674 -8.387 20.224 1.00 98.19 84 ASP A C 1
ATOM 641 O O . ASP A 1 84 ? -8.138 -8.437 21.332 1.00 98.19 84 ASP A O 1
ATOM 645 N N . PHE A 1 85 ? -9.716 -7.584 19.986 1.00 97.19 85 PHE A N 1
ATOM 646 C CA . PHE A 1 85 ? -10.363 -6.730 20.983 1.00 97.19 85 PHE A CA 1
ATOM 647 C C . PHE A 1 85 ? -11.717 -7.281 21.455 1.00 97.19 85 PHE A C 1
ATOM 649 O O . PHE A 1 85 ? -12.527 -6.528 22.008 1.00 97.19 85 PHE A O 1
ATOM 656 N N . GLU A 1 86 ? -12.018 -8.562 21.244 1.00 95.62 86 GLU A N 1
ATOM 657 C CA . GLU A 1 86 ? -13.250 -9.171 21.746 1.00 95.62 86 GLU A CA 1
ATOM 658 C C . GLU A 1 86 ? -13.335 -9.032 23.278 1.00 95.62 86 GLU A C 1
ATOM 660 O O . GLU A 1 86 ? -12.365 -9.243 24.006 1.00 95.62 86 GLU A O 1
ATOM 665 N N . GLY A 1 87 ? -14.483 -8.561 23.776 1.00 93.50 87 GLY A N 1
ATOM 666 C CA . GLY A 1 87 ? -14.674 -8.246 25.199 1.00 93.50 87 GLY A CA 1
ATOM 667 C C . GLY A 1 87 ? -13.857 -7.053 25.725 1.00 93.50 87 GLY A C 1
ATOM 668 O O . GLY A 1 87 ? -13.972 -6.708 26.899 1.00 93.50 87 GLY A O 1
ATOM 669 N N . GLN A 1 88 ? -13.061 -6.394 24.879 1.00 96.12 88 GLN A N 1
ATOM 670 C CA . GLN A 1 88 ? -12.225 -5.252 25.241 1.00 96.12 88 GLN A CA 1
ATOM 671 C C . GLN A 1 88 ? -12.633 -3.990 24.487 1.00 96.12 88 GLN A C 1
ATOM 673 O O . GLN A 1 88 ? -13.158 -4.015 23.372 1.00 96.12 88 GLN A O 1
ATOM 678 N N . ARG A 1 89 ? -12.357 -2.840 25.096 1.00 95.44 89 ARG A N 1
ATOM 679 C CA . ARG A 1 89 ? -12.646 -1.538 24.499 1.00 95.44 89 ARG A CA 1
ATOM 680 C C . ARG A 1 89 ? -11.612 -1.190 23.426 1.00 95.44 89 ARG A C 1
ATOM 682 O O . ARG A 1 89 ? -10.413 -1.311 23.653 1.00 95.44 89 ARG A O 1
ATOM 689 N N . LEU A 1 90 ? -12.087 -0.691 22.284 1.00 97.00 90 LEU A N 1
ATOM 690 C CA . LEU A 1 90 ? -11.260 -0.110 21.225 1.00 97.00 90 LEU A CA 1
ATOM 691 C C . LEU A 1 90 ? -11.689 1.346 21.032 1.00 97.00 90 LEU A C 1
ATOM 693 O O . LEU A 1 90 ? -12.788 1.603 20.563 1.00 97.00 90 LEU A O 1
ATOM 697 N N . ASP A 1 91 ? -10.843 2.303 21.404 1.00 97.12 91 ASP A N 1
ATOM 698 C CA . ASP A 1 91 ? -11.199 3.728 21.324 1.00 97.12 91 ASP A CA 1
ATOM 699 C C . ASP A 1 91 ? -10.697 4.410 20.055 1.00 97.12 91 ASP A C 1
ATOM 701 O O . ASP A 1 91 ? -11.369 5.276 19.489 1.00 97.12 91 ASP A O 1
ATOM 705 N N . TYR A 1 92 ? -9.487 4.053 19.624 1.00 97.69 92 TYR A N 1
ATOM 706 C CA . TYR A 1 92 ? -8.804 4.708 18.519 1.00 97.69 92 TYR A CA 1
ATOM 707 C C . TYR A 1 92 ? -8.147 3.679 17.609 1.00 97.69 92 TYR A C 1
ATOM 709 O O . TYR A 1 92 ? -7.409 2.815 18.072 1.00 97.69 92 TYR A O 1
ATOM 717 N N . PHE A 1 93 ? -8.347 3.841 16.304 1.00 97.50 93 PHE A N 1
ATOM 718 C CA . PHE A 1 93 ? -7.585 3.141 15.278 1.00 97.50 93 PHE A CA 1
ATOM 719 C C . PHE A 1 93 ? -6.724 4.158 14.527 1.00 97.50 93 PHE A C 1
ATOM 721 O O . PHE A 1 93 ? -7.242 5.013 13.806 1.00 97.50 93 PHE A O 1
ATOM 728 N N . VAL A 1 94 ? -5.410 4.105 14.749 1.00 96.88 94 VAL A N 1
ATOM 729 C CA . VAL A 1 94 ? -4.449 5.079 14.214 1.00 96.88 94 VAL A CA 1
ATOM 730 C C . VAL A 1 94 ? -3.594 4.422 13.140 1.00 96.88 94 VAL A C 1
ATOM 732 O O . VAL A 1 94 ? -2.993 3.380 13.380 1.00 96.88 94 VAL A O 1
ATOM 735 N N . LEU A 1 95 ? -3.503 5.043 11.965 1.00 95.12 95 LEU A N 1
ATOM 736 C CA . LEU A 1 95 ? -2.723 4.513 10.850 1.00 95.12 95 LEU A CA 1
ATOM 737 C C . LEU A 1 95 ? -2.111 5.612 9.981 1.00 95.12 95 LEU A C 1
ATOM 739 O O . LEU A 1 95 ? -2.594 6.742 9.933 1.00 95.12 95 LEU A O 1
ATOM 743 N N . GLY A 1 96 ? -1.035 5.265 9.278 1.00 91.75 96 GLY A N 1
ATOM 744 C CA . GLY A 1 96 ? -0.421 6.132 8.277 1.00 91.75 96 GLY A CA 1
ATOM 745 C C . GLY A 1 96 ? -1.184 6.116 6.953 1.00 91.75 96 GLY A C 1
ATOM 746 O O . GLY A 1 96 ? -1.777 5.108 6.566 1.00 91.75 96 GLY A O 1
ATOM 747 N N . TYR A 1 97 ? -1.140 7.232 6.232 1.00 88.00 97 TYR A N 1
ATOM 748 C CA . TYR A 1 97 ? -1.660 7.317 4.877 1.00 88.00 97 TYR A CA 1
ATOM 749 C C . TYR A 1 97 ? -0.659 6.778 3.847 1.00 88.00 97 TYR A C 1
ATOM 751 O O . TYR A 1 97 ? 0.538 7.053 3.902 1.00 88.00 97 TYR A O 1
ATOM 759 N N . GLY A 1 98 ? -1.181 6.031 2.875 1.00 88.94 98 GLY A N 1
ATOM 760 C CA . GLY A 1 98 ? -0.426 5.444 1.772 1.00 88.94 98 GLY A CA 1
ATOM 761 C C . GLY A 1 98 ? -1.319 5.302 0.546 1.00 88.94 98 GLY A C 1
ATOM 762 O O . GLY A 1 98 ? -1.662 6.292 -0.091 1.00 88.94 98 GLY A O 1
ATOM 763 N N . THR A 1 99 ? -1.739 4.077 0.230 1.00 89.94 99 THR A N 1
ATOM 764 C CA . THR A 1 99 ? -2.728 3.821 -0.836 1.00 89.94 99 THR A CA 1
ATOM 765 C C . THR A 1 99 ? -4.163 4.138 -0.415 1.00 89.94 99 THR A C 1
ATOM 767 O O . THR A 1 99 ? -5.023 4.321 -1.266 1.00 89.94 99 THR A O 1
ATOM 770 N N . GLY A 1 100 ? -4.430 4.186 0.893 1.00 90.38 100 GLY A N 1
ATOM 771 C CA . GLY A 1 100 ? -5.769 4.371 1.456 1.00 90.38 100 GLY A CA 1
ATOM 772 C C . GLY A 1 100 ? -6.558 3.073 1.661 1.00 90.38 100 GLY A C 1
ATOM 773 O O . GLY A 1 100 ? -7.595 3.115 2.315 1.00 90.38 100 GLY A O 1
ATOM 774 N N . GLY A 1 101 ? -6.059 1.921 1.191 1.00 93.88 101 GLY A N 1
ATOM 775 C CA . GLY A 1 101 ? -6.755 0.631 1.300 1.00 93.88 101 GLY A CA 1
ATOM 776 C C . GLY A 1 101 ? -7.051 0.214 2.742 1.00 93.88 101 GLY A C 1
ATOM 777 O O . GLY A 1 101 ? -8.182 -0.136 3.058 1.00 93.88 101 GLY A O 1
ATOM 778 N N . THR A 1 102 ? -6.072 0.317 3.645 1.00 96.06 102 THR A N 1
ATOM 779 C CA . THR A 1 102 ? -6.256 -0.035 5.065 1.00 96.06 102 THR A CA 1
ATOM 780 C C . THR A 1 102 ? -7.253 0.896 5.752 1.00 96.06 102 THR A C 1
ATOM 782 O O . THR A 1 102 ? -8.130 0.437 6.477 1.00 96.06 102 THR A O 1
ATOM 785 N N . PHE A 1 103 ? -7.169 2.200 5.472 1.00 94.69 103 PHE A N 1
ATOM 786 C CA . PHE A 1 103 ? -8.107 3.188 6.005 1.00 94.69 103 PHE A CA 1
ATOM 787 C C . PHE A 1 103 ? -9.538 2.910 5.536 1.00 94.69 103 PHE A C 1
ATOM 789 O O . PHE A 1 103 ? -10.449 2.858 6.355 1.00 94.69 103 PHE A O 1
ATOM 796 N N . ALA A 1 104 ? -9.730 2.707 4.231 1.00 93.44 104 ALA A N 1
ATOM 797 C CA . ALA A 1 104 ? -11.049 2.484 3.654 1.00 93.44 104 ALA A CA 1
ATOM 798 C C . ALA A 1 104 ? -11.633 1.121 4.053 1.00 93.44 104 ALA A C 1
ATOM 800 O O . ALA A 1 104 ? -12.796 1.038 4.425 1.00 93.44 104 ALA A O 1
ATOM 801 N N . GLY A 1 105 ? -10.829 0.060 3.993 1.00 96.38 105 GLY A N 1
ATOM 802 C CA . GLY A 1 105 ? -11.266 -1.309 4.238 1.00 96.38 105 GLY A CA 1
ATOM 803 C C . GLY A 1 105 ? -11.439 -1.633 5.715 1.00 96.38 105 GLY A C 1
ATOM 804 O O . GLY A 1 105 ? -12.560 -1.834 6.182 1.00 96.38 105 GLY A O 1
ATOM 805 N N . ALA A 1 106 ? -10.329 -1.656 6.459 1.00 97.56 106 ALA A N 1
ATOM 806 C CA . ALA A 1 106 ? -10.352 -2.001 7.880 1.00 97.56 106 ALA A CA 1
ATOM 807 C C . ALA A 1 106 ? -11.150 -0.963 8.677 1.00 97.56 106 ALA A C 1
ATOM 809 O O . ALA A 1 106 ? -11.941 -1.326 9.540 1.00 97.56 106 ALA A O 1
ATOM 810 N N . GLY A 1 107 ? -11.021 0.322 8.329 1.00 96.81 107 GLY A N 1
ATOM 811 C CA . GLY A 1 107 ? -11.807 1.382 8.953 1.00 96.81 107 GLY A CA 1
ATOM 812 C C . GLY A 1 107 ? -13.317 1.213 8.764 1.00 96.81 107 GLY A C 1
ATOM 813 O O . GLY A 1 107 ? -14.065 1.389 9.723 1.00 96.81 107 GLY A O 1
ATOM 814 N N . ALA A 1 108 ? -13.776 0.823 7.569 1.00 96.25 108 ALA A N 1
ATOM 815 C CA . ALA A 1 108 ? -15.194 0.550 7.336 1.00 96.25 108 ALA A CA 1
ATOM 816 C C . ALA A 1 108 ? -15.690 -0.680 8.109 1.00 96.25 108 ALA A C 1
ATOM 818 O O . ALA A 1 108 ? -16.780 -0.629 8.670 1.00 96.25 108 ALA A O 1
ATOM 819 N N . ALA A 1 109 ? -14.905 -1.761 8.161 1.00 97.62 109 ALA A N 1
ATOM 820 C CA . ALA A 1 109 ? -15.251 -2.950 8.942 1.00 97.62 109 ALA A CA 1
ATOM 821 C C . ALA A 1 109 ? -15.355 -2.632 10.443 1.00 97.62 109 ALA A C 1
ATOM 823 O O . ALA A 1 109 ? -16.366 -2.935 11.068 1.00 97.62 109 ALA A O 1
ATOM 824 N N . ILE A 1 110 ? -14.360 -1.932 10.996 1.00 97.81 110 ILE A N 1
ATOM 825 C CA . ILE A 1 110 ? -14.352 -1.525 12.406 1.00 97.81 110 ILE A CA 1
ATOM 826 C C . ILE A 1 110 ? -15.543 -0.615 12.717 1.00 97.81 110 ILE A C 1
ATOM 828 O O . ILE A 1 110 ? -16.211 -0.817 13.723 1.00 97.81 110 ILE A O 1
ATOM 832 N N . LYS A 1 111 ? -15.847 0.365 11.855 1.00 96.44 111 LYS A N 1
ATOM 833 C CA . LYS A 1 111 ? -16.982 1.278 12.062 1.00 96.44 111 LYS A CA 1
ATOM 834 C C . LYS A 1 111 ? -18.348 0.615 11.943 1.00 96.44 111 LYS A C 1
ATOM 836 O O . LYS A 1 111 ? -19.289 1.127 12.545 1.00 96.44 111 LYS A O 1
ATOM 841 N N . ALA A 1 112 ? -18.461 -0.456 11.159 1.00 96.50 112 ALA A N 1
ATOM 842 C CA . ALA A 1 112 ? -19.701 -1.212 11.039 1.00 96.50 112 ALA A CA 1
ATOM 843 C C . ALA A 1 112 ? -20.054 -1.915 12.359 1.00 96.50 112 ALA A C 1
ATOM 845 O O . ALA A 1 112 ? -21.216 -1.902 12.745 1.00 96.50 112 ALA A O 1
ATOM 846 N N . GLU A 1 113 ? -19.051 -2.449 13.063 1.00 95.81 113 GLU A N 1
ATOM 847 C CA . GLU A 1 113 ? -19.236 -3.151 14.341 1.00 95.81 113 GLU A CA 1
ATOM 848 C C . GLU A 1 113 ? -19.217 -2.198 15.550 1.00 95.81 113 GLU A C 1
ATOM 850 O O . GLU A 1 113 ? -20.028 -2.294 16.466 1.00 95.81 113 GLU A O 1
ATOM 855 N N . ARG A 1 114 ? -18.285 -1.239 15.557 1.00 95.81 114 ARG A N 1
ATOM 856 C CA . ARG A 1 114 ? -18.030 -0.312 16.667 1.00 95.81 114 ARG A CA 1
ATOM 857 C C . ARG A 1 114 ? -18.008 1.125 16.161 1.00 95.81 114 ARG A C 1
ATOM 859 O O . ARG A 1 114 ? -16.974 1.698 15.800 1.00 95.81 114 ARG A O 1
ATOM 866 N N . SER A 1 115 ? -19.198 1.713 16.095 1.00 95.25 115 SER A N 1
ATOM 867 C CA . SER A 1 115 ? -19.414 3.040 15.505 1.00 95.25 115 SER A CA 1
ATOM 868 C C . SER A 1 115 ? -18.768 4.191 16.295 1.00 95.25 115 SER A C 1
ATOM 870 O O . SER A 1 115 ? -18.527 5.264 15.730 1.00 95.25 115 SER A O 1
ATOM 872 N N . ASP A 1 116 ? -18.419 3.975 17.563 1.00 94.94 116 ASP A N 1
ATOM 873 C CA . ASP A 1 116 ? -17.785 4.932 18.471 1.00 94.94 116 ASP A CA 1
ATOM 874 C C . ASP A 1 116 ? -16.258 5.037 18.301 1.00 94.94 116 ASP A C 1
ATOM 876 O O . ASP A 1 116 ? -15.688 6.096 18.584 1.00 94.94 116 ASP A O 1
ATOM 880 N N . VAL A 1 117 ? -15.602 4.011 17.739 1.00 97.19 117 VAL A N 1
ATOM 881 C CA . VAL A 1 117 ? -14.145 3.986 17.496 1.00 97.19 117 VAL A CA 1
ATOM 882 C C . VAL A 1 117 ? -13.714 5.182 16.653 1.00 97.19 117 VAL A C 1
ATOM 884 O O . VAL A 1 117 ? -14.224 5.415 15.556 1.00 97.19 117 VAL A O 1
ATOM 887 N N . LYS A 1 118 ? -12.720 5.943 17.098 1.00 96.81 118 LYS A N 1
ATOM 888 C CA . LYS A 1 118 ? -12.178 7.073 16.337 1.00 96.81 118 LYS A CA 1
ATOM 889 C C . LYS A 1 118 ? -11.057 6.613 15.417 1.00 96.81 118 LYS A C 1
ATOM 891 O O . LYS A 1 118 ? -10.014 6.156 15.870 1.00 96.81 118 LYS A O 1
ATOM 896 N N . ILE A 1 119 ? -11.237 6.799 14.114 1.00 96.00 119 ILE A N 1
ATOM 897 C CA . ILE A 1 119 ? -10.197 6.489 13.129 1.00 96.00 119 ILE A CA 1
ATOM 898 C C . ILE A 1 119 ? -9.368 7.747 12.872 1.00 96.00 119 ILE A C 1
ATOM 900 O O . ILE A 1 119 ? -9.907 8.783 12.480 1.00 96.00 119 ILE A O 1
ATOM 904 N N . VAL A 1 120 ? -8.058 7.655 13.096 1.00 94.88 120 VAL A N 1
ATOM 905 C CA . VAL A 1 120 ? -7.112 8.767 12.962 1.00 94.88 120 VAL A CA 1
ATOM 906 C C . VAL A 1 120 ? -6.065 8.424 11.915 1.00 94.88 120 VAL A C 1
ATOM 908 O O . VAL A 1 120 ? -5.364 7.421 12.012 1.00 94.88 120 VAL A O 1
ATOM 911 N N . LEU A 1 121 ? -5.937 9.294 10.920 1.00 93.25 121 LEU A N 1
ATOM 912 C CA . LEU A 1 121 ? -5.031 9.109 9.798 1.00 93.25 121 LEU A CA 1
ATOM 913 C C . LEU A 1 121 ? -3.869 10.102 9.887 1.00 93.25 121 LEU A C 1
ATOM 915 O O . LEU A 1 121 ? -4.084 11.313 9.964 1.00 93.25 121 LEU A O 1
ATOM 919 N N . GLY A 1 122 ? -2.643 9.586 9.888 1.00 91.88 122 GLY A N 1
ATOM 920 C CA . GLY A 1 122 ? -1.414 10.375 9.901 1.00 91.88 122 GLY A CA 1
ATOM 921 C C . GLY A 1 122 ? -0.811 10.515 8.506 1.00 91.88 122 GLY A C 1
ATOM 922 O O . GLY A 1 122 ? -0.699 9.535 7.774 1.00 91.88 122 GLY A O 1
ATOM 923 N N . GLU A 1 123 ? -0.372 11.719 8.146 1.00 90.12 123 GLU A N 1
ATOM 924 C CA . GLU A 1 123 ? 0.383 11.976 6.916 1.00 90.12 123 GLU A CA 1
ATOM 925 C C . GLU A 1 123 ? 1.642 12.806 7.210 1.00 90.12 123 GLU A C 1
ATOM 927 O O . GLU A 1 123 ? 1.652 13.579 8.175 1.00 90.12 123 GLU A O 1
ATOM 932 N N . PRO A 1 124 ? 2.715 12.653 6.414 1.00 89.06 124 PRO A N 1
ATOM 933 C CA . PRO A 1 124 ? 3.935 13.423 6.606 1.00 89.06 124 PRO A CA 1
ATOM 934 C C . PRO A 1 124 ? 3.733 14.891 6.217 1.00 89.06 124 PRO A C 1
ATOM 936 O O . PRO A 1 124 ? 3.189 15.199 5.159 1.00 89.06 124 PRO A O 1
ATOM 939 N N . GLU A 1 125 ? 4.268 15.803 7.030 1.00 87.31 125 GLU A N 1
ATOM 940 C CA . GLU A 1 125 ? 4.221 17.251 6.771 1.00 87.31 125 GLU A CA 1
ATOM 941 C C . GLU A 1 125 ? 4.922 17.644 5.464 1.00 87.31 125 GLU A C 1
ATOM 943 O O . GLU A 1 125 ? 4.477 18.549 4.768 1.00 87.31 125 GLU A O 1
ATOM 948 N N . ALA A 1 126 ? 5.978 16.920 5.086 1.00 80.69 126 ALA A N 1
ATOM 949 C CA . ALA A 1 126 ? 6.718 17.165 3.850 1.00 80.69 126 ALA A CA 1
ATOM 950 C C . ALA A 1 126 ? 5.986 16.691 2.575 1.00 80.69 126 ALA A C 1
ATOM 952 O O . ALA A 1 126 ? 6.413 17.021 1.467 1.00 80.69 126 ALA A O 1
ATOM 953 N N . ALA A 1 127 ? 4.922 15.889 2.703 1.00 79.00 127 ALA A N 1
ATOM 954 C CA . ALA A 1 127 ? 4.143 15.385 1.569 1.00 79.00 127 ALA A CA 1
ATOM 955 C C . ALA A 1 127 ? 2.667 15.128 1.945 1.00 79.00 127 ALA A C 1
ATOM 957 O O . ALA A 1 127 ? 2.212 13.981 1.883 1.00 79.00 127 ALA A O 1
ATOM 958 N N . PRO A 1 128 ? 1.907 16.172 2.329 1.00 83.38 128 PRO A N 1
ATOM 959 C CA . PRO A 1 128 ? 0.525 16.010 2.743 1.00 83.38 128 PRO A CA 1
ATOM 960 C C . PRO A 1 128 ? -0.363 15.858 1.508 1.00 83.38 128 PRO A C 1
ATOM 962 O O . PRO A 1 128 ? -0.541 16.797 0.735 1.00 83.38 128 PRO A O 1
ATOM 965 N N . LEU A 1 129 ? -0.938 14.682 1.290 1.00 79.19 129 LEU A N 1
ATOM 966 C CA . LEU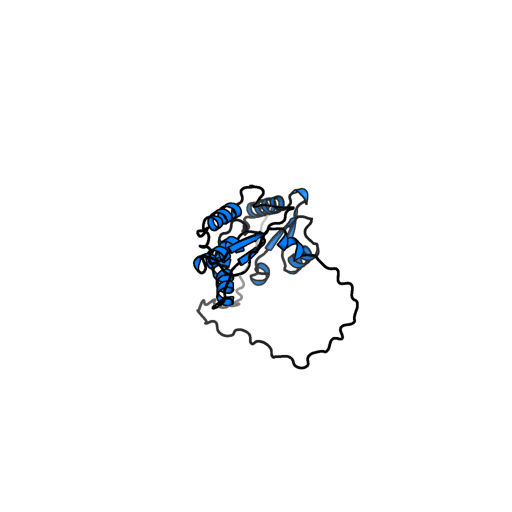 A 1 129 ? -1.847 14.447 0.164 1.00 79.19 129 LEU A CA 1
ATOM 967 C C . LEU A 1 129 ? -3.294 14.782 0.522 1.00 79.19 129 LEU A C 1
ATOM 969 O O . LEU A 1 129 ? -4.055 15.198 -0.345 1.00 79.19 129 LEU A O 1
ATOM 973 N N . LEU A 1 130 ? -3.673 14.647 1.791 1.00 79.75 130 LEU A N 1
ATOM 974 C CA . LEU A 1 130 ? -5.033 14.898 2.251 1.00 79.75 130 LEU A CA 1
ATOM 975 C C . LEU A 1 130 ? -5.229 16.358 2.655 1.00 79.75 130 LEU A C 1
ATOM 977 O O . LEU A 1 130 ? -6.226 16.967 2.269 1.00 79.75 130 LEU A O 1
ATOM 981 N N . LYS A 1 131 ? -4.265 16.955 3.366 1.00 81.44 131 LYS A N 1
ATOM 982 C CA . LYS A 1 131 ? -4.316 18.390 3.687 1.00 81.44 131 LYS A CA 1
ATOM 983 C C . LYS A 1 131 ? -4.028 19.300 2.495 1.00 81.44 131 LYS A C 1
ATOM 985 O O . LYS A 1 131 ? -4.501 20.429 2.508 1.00 81.44 131 LYS A O 1
ATOM 990 N N . SER A 1 132 ? -3.300 18.848 1.467 1.00 71.31 132 SER A N 1
ATOM 991 C CA . SER A 1 132 ? -2.981 19.711 0.311 1.00 71.31 132 SER A CA 1
ATOM 992 C C . SER A 1 132 ? -4.180 20.047 -0.577 1.00 71.31 132 SER A C 1
ATOM 994 O O . SER A 1 132 ? -4.057 20.899 -1.448 1.00 71.31 132 SER A O 1
ATOM 996 N N . GLY A 1 133 ? -5.328 19.377 -0.410 1.00 68.25 133 GLY A N 1
ATOM 997 C CA . GLY A 1 133 ? -6.507 19.596 -1.256 1.00 68.25 133 GLY A CA 1
ATOM 998 C C . GLY A 1 133 ? -6.383 19.030 -2.678 1.00 68.25 133 GLY A C 1
ATOM 999 O O . GLY A 1 133 ? -7.303 19.190 -3.482 1.00 68.25 133 GLY A O 1
ATOM 1000 N N . THR A 1 134 ? -5.288 18.328 -2.991 1.00 64.56 134 THR A N 1
ATOM 1001 C CA . THR A 1 134 ? -5.089 17.670 -4.288 1.00 64.56 134 THR A CA 1
ATOM 1002 C C . THR A 1 134 ? -6.042 16.481 -4.419 1.00 64.56 134 THR A C 1
ATOM 1004 O O . THR A 1 134 ? -5.969 15.525 -3.646 1.00 64.56 134 THR A O 1
ATOM 1007 N N . LYS A 1 135 ? -6.949 16.520 -5.404 1.00 55.72 135 LYS A N 1
ATOM 1008 C CA . LYS A 1 135 ? -7.941 15.455 -5.617 1.00 55.72 135 LYS A CA 1
ATOM 1009 C C . LYS A 1 135 ? -7.238 14.130 -5.938 1.00 55.72 135 LYS A C 1
ATOM 1011 O O . LYS A 1 135 ? -6.551 14.016 -6.948 1.00 55.72 135 LYS A O 1
ATOM 1016 N N . SER A 1 136 ? -7.446 13.127 -5.091 1.00 59.38 136 SER A N 1
ATOM 1017 C CA . SER A 1 136 ? -7.056 11.731 -5.326 1.00 59.38 136 SER A CA 1
ATOM 1018 C C . SER A 1 136 ? -8.234 10.804 -5.013 1.00 59.38 136 SER A C 1
ATOM 1020 O O . SER A 1 136 ? -9.106 11.163 -4.216 1.00 59.38 136 SER A O 1
ATOM 1022 N N . SER A 1 137 ? -8.270 9.615 -5.624 1.00 54.88 137 SER A N 1
ATOM 1023 C CA . SER A 1 137 ? -9.292 8.580 -5.372 1.00 54.88 137 SER A CA 1
ATOM 1024 C C . SER A 1 137 ? -9.444 8.279 -3.874 1.00 54.88 137 SER A C 1
ATOM 1026 O O . SER A 1 137 ? -10.548 8.210 -3.338 1.00 54.88 137 SER A O 1
ATOM 1028 N N . ALA A 1 138 ? -8.324 8.218 -3.161 1.00 50.59 138 ALA A N 1
ATOM 1029 C CA . ALA A 1 138 ? -8.281 7.979 -1.726 1.00 50.59 138 ALA A CA 1
ATOM 1030 C C . ALA A 1 138 ? -8.792 9.165 -0.873 1.00 50.59 138 ALA A C 1
ATOM 1032 O O . ALA A 1 138 ? -9.330 8.944 0.213 1.00 50.59 138 ALA A O 1
ATOM 1033 N N . MET A 1 139 ? -8.733 10.410 -1.365 1.00 52.16 139 MET A N 1
ATOM 1034 C CA . MET A 1 139 ? -9.348 11.565 -0.691 1.00 52.16 139 MET A CA 1
ATOM 1035 C C . MET A 1 139 ? -10.886 11.500 -0.710 1.00 52.16 139 MET A C 1
ATOM 1037 O O . MET A 1 139 ? -11.531 11.926 0.252 1.00 52.16 139 MET A O 1
ATOM 1041 N N . LEU A 1 140 ? -11.489 10.956 -1.775 1.00 53.31 140 LEU A N 1
ATOM 1042 C CA . LEU A 1 140 ? -12.943 10.756 -1.849 1.00 53.31 140 LEU A CA 1
ATOM 1043 C C . LEU A 1 140 ? -13.413 9.738 -0.800 1.00 53.31 140 LEU A C 1
ATOM 1045 O O . LEU A 1 140 ? -14.372 10.005 -0.076 1.00 53.31 140 LEU A O 1
ATOM 1049 N N . MET A 1 141 ? -12.668 8.644 -0.631 1.00 55.75 141 MET A N 1
ATOM 1050 C CA . MET A 1 141 ? -12.962 7.610 0.370 1.00 55.75 141 MET A CA 1
ATOM 1051 C C . MET A 1 141 ? -12.758 8.112 1.809 1.00 55.75 141 MET A C 1
ATOM 1053 O O . MET A 1 141 ? -13.592 7.861 2.682 1.00 55.75 141 MET A O 1
ATOM 1057 N N . ALA A 1 142 ? -11.710 8.912 2.054 1.00 56.31 142 ALA A N 1
ATOM 1058 C CA . ALA A 1 142 ? -11.481 9.579 3.340 1.00 56.31 142 ALA A CA 1
ATOM 1059 C C . ALA A 1 142 ? -12.660 10.465 3.772 1.00 56.31 142 ALA A C 1
ATOM 1061 O O . ALA A 1 142 ? -13.062 10.464 4.936 1.00 56.31 142 ALA A O 1
ATOM 1062 N N . ARG A 1 143 ? -13.261 11.188 2.821 1.00 55.16 143 ARG A N 1
ATOM 1063 C CA . ARG A 1 143 ? -14.430 12.039 3.076 1.00 55.16 143 ARG A CA 1
ATOM 1064 C C . ARG A 1 143 ? -15.691 11.245 3.412 1.00 55.16 143 ARG A C 1
ATOM 1066 O O . ARG A 1 143 ? -16.509 11.745 4.178 1.00 55.16 143 ARG A O 1
ATOM 1073 N N . GLN A 1 144 ? -15.852 10.043 2.867 1.00 55.06 144 GLN A N 1
ATOM 1074 C CA . GLN A 1 144 ? -17.042 9.218 3.082 1.00 55.06 144 GLN A CA 1
ATOM 1075 C C . GLN A 1 144 ? -17.080 8.630 4.500 1.00 55.06 144 GLN A C 1
ATOM 1077 O O . GLN A 1 144 ? -18.113 8.698 5.159 1.00 55.06 144 GLN A O 1
ATOM 1082 N N . LEU A 1 145 ? -15.930 8.189 5.021 1.00 53.97 145 LEU A N 1
ATOM 1083 C CA . LEU A 1 145 ? -15.790 7.734 6.411 1.00 53.97 145 LEU A CA 1
ATOM 1084 C C . LEU A 1 145 ? -15.775 8.893 7.426 1.00 53.97 145 LEU A C 1
ATOM 1086 O O . LEU A 1 145 ? -16.241 8.741 8.550 1.00 53.97 145 LEU A O 1
ATOM 1090 N N . ALA A 1 146 ? -15.301 10.085 7.048 1.00 51.59 146 ALA A N 1
ATOM 1091 C CA . ALA A 1 146 ? -15.331 11.257 7.932 1.00 51.59 146 ALA A CA 1
ATOM 1092 C C . ALA A 1 146 ? -16.747 11.830 8.167 1.00 51.59 146 ALA A C 1
ATOM 1094 O O . ALA A 1 146 ? -16.943 12.605 9.107 1.00 51.59 146 ALA A O 1
ATOM 1095 N N . ARG A 1 147 ? -17.729 11.474 7.323 1.00 43.97 147 ARG A N 1
ATOM 1096 C CA . ARG A 1 147 ? -19.131 11.917 7.440 1.00 43.97 147 ARG A CA 1
ATOM 1097 C C . ARG A 1 147 ? -19.943 11.125 8.465 1.00 43.97 147 ARG A C 1
ATOM 1099 O O . ARG A 1 147 ? -20.971 11.623 8.907 1.00 43.97 147 ARG A O 1
ATOM 1106 N N . THR A 1 148 ? -19.470 9.965 8.919 1.00 41.47 148 THR A N 1
ATOM 1107 C CA . THR A 1 148 ? -20.072 9.233 10.042 1.00 41.47 148 THR A CA 1
ATOM 1108 C C . THR A 1 148 ? -19.553 9.802 11.368 1.00 41.47 148 THR A C 1
ATOM 1110 O O . THR A 1 148 ? -18.824 9.136 12.104 1.00 41.47 148 THR A O 1
ATOM 1113 N N . ARG A 1 149 ? -19.842 11.079 11.651 1.00 34.97 149 ARG A N 1
ATOM 1114 C CA . ARG A 1 149 ? -19.654 11.638 12.997 1.00 34.97 149 ARG A CA 1
ATOM 1115 C C . ARG A 1 149 ? -20.850 11.214 13.851 1.00 34.97 149 ARG A C 1
ATOM 1117 O O . ARG A 1 149 ? -21.955 11.652 13.538 1.00 34.97 149 ARG A O 1
ATOM 1124 N N . PRO A 1 150 ? -20.667 10.436 14.929 1.00 40.44 150 PRO A N 1
ATOM 1125 C CA . PRO A 1 150 ? -21.671 10.393 15.979 1.00 40.44 150 PRO A CA 1
ATOM 1126 C C . PRO A 1 150 ? -21.793 11.793 16.595 1.00 40.44 150 PRO A C 1
ATOM 1128 O O . PRO A 1 150 ? -20.820 12.560 16.621 1.00 40.44 150 PRO A O 1
ATOM 1131 N N . SER A 1 151 ? -22.985 12.127 17.084 1.00 35.19 151 SER A N 1
ATOM 1132 C CA . SER A 1 151 ? -23.221 13.290 17.941 1.00 35.19 151 SER A CA 1
ATOM 1133 C C . SER A 1 151 ? -22.219 13.313 19.108 1.00 35.19 151 SER A C 1
ATOM 1135 O O . SER A 1 151 ? -21.747 12.258 19.544 1.00 35.19 151 SER A O 1
ATOM 1137 N N . PRO A 1 152 ? -21.832 14.503 19.608 1.00 35.28 152 PRO A N 1
ATOM 1138 C CA . PRO A 1 152 ? -20.924 14.582 20.743 1.00 35.28 152 PRO A CA 1
ATOM 1139 C C . PRO A 1 152 ? -21.527 13.814 21.930 1.00 35.28 152 PRO A C 1
ATOM 1141 O O . PRO A 1 152 ? -22.727 13.951 22.176 1.00 35.28 152 PRO A O 1
ATOM 1144 N N . PRO A 1 153 ? -20.733 13.015 22.665 1.00 40.34 153 PRO A N 1
ATOM 1145 C CA . PRO A 1 153 ? -21.250 12.285 23.811 1.00 40.34 153 PRO A CA 1
ATOM 1146 C C . PRO A 1 153 ? -21.809 13.275 24.836 1.00 40.34 153 PRO A C 1
ATOM 1148 O O . PRO A 1 153 ? -21.156 14.266 25.185 1.00 40.34 153 PRO A O 1
ATOM 1151 N N . THR A 1 154 ? -23.022 13.004 25.319 1.00 41.72 154 THR A N 1
ATOM 1152 C CA . THR A 1 154 ? -23.579 13.662 26.499 1.00 41.72 154 THR A CA 1
ATOM 1153 C C . THR A 1 154 ? -22.594 13.505 27.646 1.00 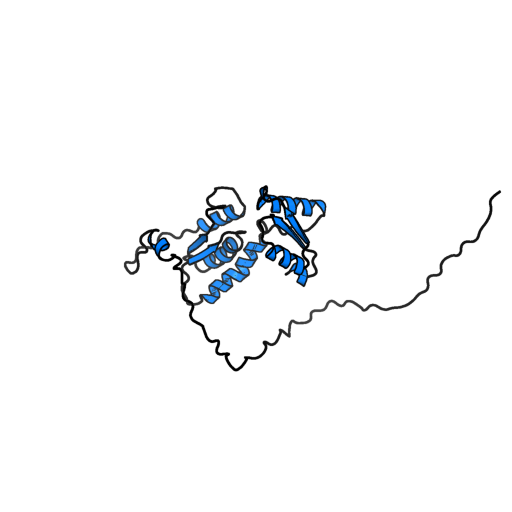41.72 154 THR A C 1
ATOM 1155 O O . THR A 1 154 ? -22.145 12.410 27.974 1.00 41.72 154 THR A O 1
ATOM 1158 N N . ARG A 1 155 ? -22.216 14.650 28.204 1.00 36.59 155 ARG A N 1
ATOM 1159 C CA . ARG A 1 155 ? -21.195 14.830 29.230 1.00 36.59 155 ARG A CA 1
ATOM 1160 C C . ARG A 1 155 ? -21.558 14.042 30.494 1.00 36.59 155 ARG A C 1
ATOM 1162 O O . ARG A 1 155 ? -22.232 14.585 31.363 1.00 36.59 155 ARG A O 1
ATOM 1169 N N . SER A 1 156 ? -21.077 12.809 30.637 1.00 34.84 156 SER A N 1
ATOM 1170 C CA . SER A 1 156 ? -20.978 12.192 31.958 1.00 34.84 156 SER A CA 1
ATOM 1171 C C . SER A 1 156 ? -19.800 12.847 32.681 1.00 34.84 156 SER A C 1
ATOM 1173 O O . SER A 1 156 ? -18.663 12.868 32.201 1.00 34.84 156 SER A O 1
ATOM 1175 N N . ARG A 1 157 ? -20.099 13.497 33.807 1.00 42.72 157 ARG A N 1
ATOM 1176 C CA . ARG A 1 157 ? -19.090 13.873 34.797 1.00 42.72 157 ARG A CA 1
ATOM 1177 C C . ARG A 1 157 ? -18.505 12.559 35.298 1.00 42.72 157 ARG A C 1
ATOM 1179 O O . ARG A 1 157 ? -19.224 11.863 35.986 1.00 42.72 157 ARG A O 1
ATOM 1186 N N . ASP A 1 158 ? -17.322 12.193 34.815 1.00 40.84 158 ASP A N 1
ATOM 1187 C CA . ASP A 1 158 ? -16.256 11.517 35.564 1.00 40.84 158 ASP A CA 1
ATOM 1188 C C . ASP A 1 158 ? -15.080 11.188 34.627 1.00 40.84 158 ASP A C 1
ATOM 1190 O O . ASP A 1 158 ? -15.247 10.572 33.579 1.00 40.84 158 ASP A O 1
ATOM 1194 N N . GLY A 1 159 ? -13.877 11.625 35.018 1.00 35.22 159 GLY A N 1
ATOM 1195 C CA . GLY A 1 159 ? -12.613 10.999 34.609 1.00 35.22 159 GLY A CA 1
ATOM 1196 C C . GLY A 1 159 ? -11.936 11.448 33.304 1.00 35.22 159 GLY A C 1
ATOM 1197 O O . GLY A 1 159 ? -12.296 11.030 32.215 1.00 35.22 159 GLY A O 1
ATOM 1198 N N . LEU A 1 160 ? -10.832 12.190 33.462 1.00 31.08 160 LEU A N 1
ATOM 1199 C CA . LEU A 1 160 ? -9.754 12.489 32.497 1.00 31.08 160 LEU A CA 1
ATOM 1200 C C . LEU A 1 160 ? -10.052 13.441 31.312 1.00 31.08 160 LEU A C 1
ATOM 1202 O O . LEU A 1 160 ? -10.328 13.062 30.175 1.00 31.08 160 LEU A O 1
ATOM 1206 N N . ARG A 1 161 ? -9.840 14.742 31.564 1.00 30.69 161 ARG A N 1
ATOM 1207 C CA . ARG A 1 161 ? -9.664 15.763 30.518 1.00 30.69 161 ARG A CA 1
ATOM 1208 C C . ARG A 1 161 ? -8.303 15.594 29.838 1.00 30.69 161 ARG A C 1
ATOM 1210 O O . ARG A 1 161 ? -7.280 15.907 30.439 1.00 30.69 161 ARG A O 1
ATOM 1217 N N . ILE A 1 162 ? -8.285 15.255 28.551 1.00 34.88 162 ILE A N 1
ATOM 1218 C CA . ILE A 1 162 ? -7.134 15.574 27.692 1.00 34.88 162 ILE A CA 1
ATOM 1219 C C . ILE A 1 162 ? -7.313 17.022 27.227 1.00 34.88 162 ILE A C 1
ATOM 1221 O O . ILE A 1 162 ? -7.953 17.301 26.213 1.00 34.88 162 ILE A O 1
ATOM 1225 N N . SER A 1 163 ? -6.801 17.973 28.008 1.00 32.44 163 SER A N 1
ATOM 1226 C CA . SER A 1 163 ? -6.776 19.383 27.624 1.00 32.44 163 SER A CA 1
ATOM 1227 C C . SER A 1 163 ? -5.556 19.683 26.743 1.00 32.44 163 SER A C 1
ATOM 1229 O O . SER A 1 163 ? -4.405 19.671 27.171 1.00 32.44 163 SER A O 1
ATOM 1231 N N . SER A 1 164 ? -5.847 20.049 25.494 1.00 39.03 164 SER A N 1
ATOM 1232 C CA . SER A 1 164 ? -4.958 20.687 24.511 1.00 39.03 164 SER A CA 1
ATOM 1233 C C . SER A 1 164 ? -3.855 19.833 23.856 1.00 39.03 164 SER A C 1
ATOM 1235 O O . SER A 1 164 ? -3.142 19.049 24.485 1.00 39.03 164 SER A O 1
ATOM 1237 N N . LEU A 1 165 ? -3.649 20.114 22.563 1.00 38.78 165 LEU A N 1
ATOM 1238 C CA . LEU A 1 165 ? -2.584 19.622 21.670 1.00 38.78 165 LEU A CA 1
ATOM 1239 C C . LEU A 1 165 ? -1.143 19.834 22.192 1.00 38.78 165 LEU A C 1
ATOM 1241 O O . LEU A 1 165 ? -0.197 19.325 21.593 1.00 38.78 165 LEU A O 1
ATOM 1245 N N . ARG A 1 166 ? -0.941 20.559 23.304 1.00 33.03 166 ARG A N 1
ATOM 1246 C CA . ARG A 1 166 ? 0.377 20.724 23.944 1.00 33.03 166 ARG A CA 1
ATOM 1247 C C . ARG A 1 166 ? 0.819 19.494 24.745 1.00 33.03 166 ARG A C 1
ATOM 1249 O O . ARG A 1 166 ? 2.021 19.294 24.895 1.00 33.03 166 ARG A O 1
ATOM 1256 N N . SER A 1 167 ? -0.114 18.667 25.221 1.00 34.16 167 SER A N 1
ATOM 1257 C CA . SER A 1 167 ? 0.192 17.464 26.018 1.00 34.16 167 SER A CA 1
ATOM 1258 C C . SER A 1 167 ? 0.883 16.367 25.195 1.00 34.16 167 SER A C 1
ATOM 1260 O O . SER A 1 167 ? 1.848 15.761 25.656 1.00 34.16 167 SER A O 1
ATOM 1262 N N . TRP A 1 168 ? 0.485 16.197 23.930 1.00 33.12 168 TRP A N 1
ATOM 1263 C CA . TRP A 1 168 ? 1.052 15.191 23.024 1.00 33.12 168 TRP A CA 1
ATOM 1264 C C . TRP A 1 168 ? 2.534 15.418 22.685 1.00 33.12 168 TRP A C 1
ATOM 1266 O O . TRP A 1 168 ? 3.296 14.459 22.601 1.00 33.12 168 TRP A O 1
ATOM 1276 N N . ARG A 1 169 ? 2.992 16.674 22.563 1.00 35.00 169 ARG A N 1
ATOM 1277 C CA . ARG A 1 169 ? 4.412 16.976 22.276 1.00 35.00 169 ARG A CA 1
ATOM 1278 C C . ARG A 1 169 ? 5.362 16.661 23.438 1.00 35.00 169 ARG A C 1
ATOM 1280 O O . ARG A 1 169 ? 6.558 16.550 23.203 1.00 35.00 169 ARG A O 1
ATOM 1287 N N . ARG A 1 170 ? 4.871 16.529 24.679 1.00 32.53 170 ARG A N 1
ATOM 1288 C CA . ARG A 1 170 ? 5.719 16.155 25.830 1.00 32.53 170 ARG A CA 1
ATOM 1289 C C . ARG A 1 170 ? 5.914 14.647 25.962 1.00 32.53 170 ARG A C 1
ATOM 1291 O O . ARG A 1 170 ? 6.968 14.240 26.431 1.00 32.53 170 ARG A O 1
ATOM 1298 N N . ALA A 1 171 ? 4.945 13.843 25.523 1.00 38.94 171 ALA A N 1
ATOM 1299 C CA . ALA A 1 171 ? 5.029 12.382 25.578 1.00 38.94 171 ALA A CA 1
ATOM 1300 C C . ALA A 1 171 ? 5.998 11.789 24.534 1.00 38.94 171 ALA A C 1
ATOM 1302 O O . ALA A 1 171 ? 6.443 10.657 24.680 1.00 38.94 171 ALA A O 1
ATOM 1303 N N . TRP A 1 172 ? 6.354 12.560 23.502 1.00 30.69 172 TRP A N 1
ATOM 1304 C CA . TRP A 1 172 ? 7.293 12.163 22.453 1.00 30.69 172 TRP A CA 1
ATOM 1305 C C . TRP A 1 172 ? 8.495 13.120 22.423 1.00 30.69 172 TRP A C 1
ATOM 1307 O O . TRP A 1 172 ? 8.620 13.985 21.558 1.00 30.69 172 TRP A O 1
ATOM 1317 N N . LYS A 1 173 ? 9.386 12.983 23.412 1.00 26.56 173 LYS A N 1
ATOM 1318 C CA . LYS A 1 173 ? 10.778 13.438 23.304 1.00 26.56 173 LYS A CA 1
ATOM 1319 C C . LYS A 1 173 ? 11.674 12.203 23.170 1.00 26.56 173 LYS A C 1
ATOM 1321 O O . LYS A 1 173 ? 11.574 11.321 24.019 1.00 26.56 173 LYS A O 1
ATOM 1326 N N . PRO A 1 174 ? 12.558 12.124 22.162 1.00 31.70 174 PRO A N 1
ATOM 1327 C CA . PRO A 1 174 ? 13.585 11.097 22.134 1.00 31.70 174 PRO A CA 1
ATOM 1328 C C . PRO A 1 174 ? 14.640 11.474 23.179 1.00 31.70 174 PRO A C 1
ATOM 1330 O O . PRO A 1 174 ? 15.478 12.341 22.938 1.00 31.70 174 PRO A O 1
ATOM 1333 N N . SER A 1 175 ? 14.576 10.877 24.368 1.00 32.53 175 SER A N 1
ATOM 1334 C CA . SER A 1 175 ? 15.709 10.933 25.289 1.00 32.53 175 SER A CA 1
ATOM 1335 C C . SER A 1 175 ? 16.805 10.031 24.739 1.00 32.53 175 SER A C 1
ATOM 1337 O O . SER A 1 175 ? 16.628 8.821 24.615 1.00 32.53 175 SER A O 1
ATOM 1339 N N . ALA A 1 176 ? 17.926 10.650 24.377 1.00 34.12 176 ALA A N 1
ATOM 1340 C CA . ALA A 1 176 ? 19.174 9.972 24.084 1.00 34.12 176 ALA A CA 1
ATOM 1341 C C . ALA A 1 176 ? 19.564 9.092 25.283 1.00 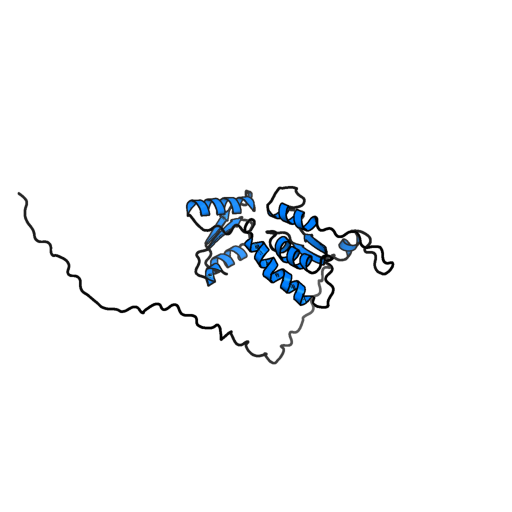34.12 176 ALA A C 1
ATOM 1343 O O . ALA A 1 176 ? 19.823 9.599 26.371 1.00 34.12 176 ALA A O 1
ATOM 1344 N N . MET A 1 177 ? 19.589 7.775 25.082 1.00 28.94 177 MET A N 1
ATOM 1345 C CA . MET A 1 177 ? 20.183 6.822 26.016 1.00 28.94 177 MET A CA 1
ATOM 1346 C C . MET A 1 177 ? 21.546 6.408 25.464 1.00 28.94 177 MET A C 1
ATOM 1348 O O . MET A 1 177 ? 21.691 5.423 24.747 1.00 28.94 177 MET A O 1
ATOM 1352 N N . THR A 1 178 ? 22.560 7.201 25.792 1.00 32.22 178 THR A N 1
ATOM 1353 C CA . THR A 1 178 ? 23.933 6.715 25.913 1.00 32.22 178 THR A CA 1
ATOM 1354 C C . THR A 1 178 ? 24.050 6.006 27.259 1.00 32.22 178 THR A C 1
ATOM 1356 O O . THR A 1 178 ? 24.183 6.655 28.292 1.00 32.22 178 THR A O 1
ATOM 1359 N N . SER A 1 179 ? 23.989 4.677 27.262 1.00 28.98 179 SER A N 1
ATOM 1360 C CA . SER A 1 179 ? 24.533 3.876 28.359 1.00 28.98 179 SER A CA 1
ATOM 1361 C C . SER A 1 179 ? 25.059 2.558 27.803 1.00 28.98 179 SER A C 1
ATOM 1363 O O . SER A 1 179 ? 24.312 1.616 27.544 1.00 28.98 179 SER A O 1
ATOM 1365 N N . THR A 1 180 ? 26.368 2.511 27.594 1.00 31.62 180 THR A N 1
ATOM 1366 C CA . THR A 1 180 ? 27.140 1.281 27.453 1.00 31.62 180 THR A CA 1
ATOM 1367 C C . THR A 1 180 ? 27.117 0.527 28.781 1.00 31.62 180 THR A C 1
ATOM 1369 O O . THR A 1 180 ? 27.696 0.980 29.764 1.00 31.62 180 THR A O 1
ATOM 1372 N N . SER A 1 181 ? 26.455 -0.626 28.797 1.00 28.50 181 SER A N 1
ATOM 1373 C CA . SER A 1 181 ? 26.632 -1.681 29.796 1.00 28.50 181 SER A CA 1
ATOM 1374 C C . SER A 1 181 ? 26.462 -3.035 29.092 1.00 28.50 181 SER A C 1
ATOM 1376 O O . SER A 1 181 ? 25.557 -3.166 28.260 1.00 28.50 181 SER A O 1
ATOM 1378 N N . PRO A 1 182 ? 27.342 -4.023 29.336 1.00 30.66 182 PRO A N 1
ATOM 1379 C CA . PRO A 1 182 ? 27.358 -5.269 28.586 1.00 30.66 182 PRO A CA 1
ATOM 1380 C C . PRO A 1 182 ? 26.227 -6.185 29.060 1.00 30.66 182 PRO A C 1
ATOM 1382 O O . PRO A 1 182 ? 26.254 -6.724 30.165 1.00 30.66 182 PRO A O 1
ATOM 1385 N N . PHE A 1 183 ? 25.229 -6.395 28.204 1.00 26.08 183 PHE A N 1
ATOM 1386 C CA . PHE A 1 183 ? 24.195 -7.394 28.446 1.00 26.08 183 PHE A CA 1
ATOM 1387 C C . PHE A 1 183 ? 24.755 -8.783 28.102 1.00 26.08 183 PHE A C 1
ATOM 1389 O O . PHE A 1 183 ? 24.905 -9.140 26.933 1.00 26.08 183 PHE A O 1
ATOM 1396 N N . GLN A 1 184 ? 25.107 -9.556 29.131 1.00 30.02 184 GLN A N 1
ATOM 1397 C CA . GLN A 1 184 ? 25.450 -10.973 29.006 1.00 30.02 184 GLN A CA 1
ATOM 1398 C C . GLN A 1 184 ? 24.235 -11.756 28.490 1.00 30.02 184 GLN A C 1
ATOM 1400 O O . GLN A 1 184 ? 23.211 -11.863 29.164 1.00 30.02 184 GLN A O 1
ATOM 1405 N N . ALA A 1 185 ? 24.357 -12.340 27.299 1.00 28.52 185 ALA A N 1
ATOM 1406 C CA . ALA A 1 185 ? 23.377 -13.273 26.768 1.00 28.52 185 ALA A CA 1
ATOM 1407 C C . ALA A 1 185 ? 23.450 -14.603 27.540 1.00 28.52 185 ALA A C 1
ATOM 1409 O O . ALA A 1 185 ? 24.352 -15.411 27.324 1.00 28.52 185 ALA A O 1
ATOM 1410 N N . ARG A 1 186 ? 22.488 -14.858 28.435 1.00 27.30 186 ARG A N 1
ATOM 1411 C CA . ARG A 1 186 ? 22.176 -16.227 28.872 1.00 27.30 186 ARG A CA 1
ATOM 1412 C C . ARG A 1 186 ? 21.289 -16.876 27.813 1.00 27.30 186 ARG A C 1
ATOM 1414 O O . ARG A 1 186 ? 20.171 -16.425 27.578 1.00 27.30 186 ARG A O 1
ATOM 1421 N N . ALA A 1 187 ? 21.798 -17.928 27.180 1.00 28.59 187 ALA A N 1
ATOM 1422 C CA . ALA A 1 187 ? 21.034 -18.771 26.271 1.00 28.59 187 ALA A CA 1
ATOM 1423 C C . ALA A 1 187 ? 19.912 -19.502 27.038 1.00 28.59 187 ALA A C 1
ATOM 1425 O O . ALA A 1 187 ? 20.204 -20.153 28.046 1.00 28.59 187 ALA A O 1
ATOM 1426 N N . PRO A 1 188 ? 18.645 -19.449 26.592 1.00 31.41 188 PRO A N 1
ATOM 1427 C CA . PRO A 1 188 ? 17.630 -20.354 27.103 1.00 31.41 188 PRO A CA 1
ATOM 1428 C C . PRO A 1 188 ? 17.903 -21.766 26.572 1.00 31.41 188 PRO A C 1
ATOM 1430 O O . PRO A 1 188 ? 17.961 -22.010 25.366 1.00 31.41 188 PRO A O 1
ATOM 1433 N N . SER A 1 189 ? 18.089 -22.706 27.496 1.00 34.53 189 SER A N 1
ATOM 1434 C CA . SER A 1 189 ? 18.081 -24.132 27.198 1.00 34.53 189 SER A CA 1
ATOM 1435 C C . SER A 1 189 ? 16.645 -24.583 26.902 1.00 34.53 189 SER A C 1
ATOM 1437 O O . SER A 1 189 ? 15.714 -24.201 27.606 1.00 34.53 189 SER A O 1
ATOM 1439 N N . LYS A 1 190 ? 16.509 -25.446 25.884 1.00 30.55 190 LYS A N 1
ATOM 1440 C CA . LYS A 1 190 ? 15.295 -26.138 25.394 1.00 30.55 190 LYS A CA 1
ATOM 1441 C C . LYS A 1 190 ? 14.482 -25.391 24.322 1.00 30.55 190 LYS A C 1
ATOM 1443 O O . LYS A 1 190 ? 13.710 -24.478 24.590 1.00 30.55 190 LYS A O 1
ATOM 1448 N N . ALA A 1 191 ? 14.623 -25.882 23.091 1.00 30.28 191 ALA A N 1
ATOM 1449 C CA . ALA A 1 191 ? 13.780 -25.569 21.942 1.00 30.28 191 ALA A CA 1
ATOM 1450 C C . ALA A 1 191 ? 12.379 -26.204 22.081 1.00 30.28 191 ALA A C 1
ATOM 1452 O O . ALA A 1 191 ? 12.294 -27.394 22.405 1.00 30.28 191 ALA A O 1
ATOM 1453 N N . PRO A 1 192 ? 11.280 -25.485 21.786 1.00 32.91 192 PRO A N 1
ATOM 1454 C CA . PRO A 1 192 ? 10.007 -26.113 21.481 1.00 32.91 192 PRO A CA 1
ATOM 1455 C C . PRO A 1 192 ? 9.937 -26.504 19.995 1.00 32.91 192 PRO A C 1
ATOM 1457 O O . PRO A 1 192 ? 10.503 -25.860 19.114 1.00 32.91 192 PRO A O 1
ATOM 1460 N N . ARG A 1 193 ? 9.267 -27.633 19.773 1.00 28.77 193 ARG A N 1
ATOM 1461 C CA . ARG A 1 193 ? 9.204 -28.446 18.555 1.00 28.77 193 ARG A CA 1
ATOM 1462 C C . ARG A 1 193 ? 8.684 -27.687 17.332 1.00 28.77 193 ARG A C 1
ATOM 1464 O O . ARG A 1 193 ? 7.837 -26.806 17.435 1.00 28.77 193 ARG A O 1
ATOM 1471 N N . CYS A 1 194 ? 9.173 -28.128 16.175 1.00 28.20 194 CYS A N 1
ATOM 1472 C CA . CYS A 1 194 ? 8.703 -27.791 14.839 1.00 28.20 194 CYS A CA 1
ATOM 1473 C C . CYS A 1 194 ? 7.170 -27.817 14.739 1.00 28.20 194 CYS A C 1
ATOM 1475 O O . CYS A 1 194 ? 6.531 -28.786 15.149 1.00 28.20 194 CYS A O 1
ATOM 1477 N N . TRP A 1 195 ? 6.600 -26.770 14.145 1.00 25.83 195 TRP A N 1
ATOM 1478 C CA . TRP A 1 195 ? 5.201 -26.744 13.729 1.00 25.83 195 TRP A CA 1
ATOM 1479 C C . TRP A 1 195 ? 4.967 -27.777 12.612 1.00 25.83 195 TRP A C 1
ATOM 1481 O O . TRP A 1 195 ? 5.735 -27.789 11.644 1.00 25.83 195 TRP A O 1
ATOM 1491 N N . PRO A 1 196 ? 3.936 -28.636 12.703 1.00 32.22 196 PRO A N 1
ATOM 1492 C CA . PRO A 1 196 ? 3.561 -29.510 11.602 1.00 32.22 196 PRO A CA 1
ATOM 1493 C C . PRO A 1 196 ? 2.898 -28.688 10.488 1.00 32.22 196 PRO A C 1
ATOM 1495 O O . PRO A 1 196 ? 2.036 -27.847 10.740 1.00 32.22 196 PRO A O 1
ATOM 1498 N N . GLY A 1 197 ? 3.341 -28.915 9.250 1.00 31.05 197 GLY A N 1
ATOM 1499 C CA . GLY A 1 197 ? 2.758 -28.304 8.056 1.00 31.05 197 GLY A CA 1
ATOM 1500 C C . GLY A 1 197 ? 1.313 -28.762 7.813 1.00 31.05 197 GLY A C 1
ATOM 1501 O O . GLY A 1 197 ? 0.902 -29.801 8.330 1.00 31.05 197 GLY A O 1
ATOM 1502 N N . PRO A 1 198 ? 0.533 -28.018 7.013 1.00 36.00 198 PRO A N 1
ATOM 1503 C CA . PRO A 1 198 ? -0.841 -28.394 6.723 1.00 36.00 198 PRO A CA 1
ATOM 1504 C C . PRO A 1 198 ? -0.873 -29.550 5.715 1.00 36.00 198 PRO A C 1
ATOM 1506 O O . PRO A 1 198 ? -0.653 -29.365 4.518 1.00 36.00 198 PRO A O 1
ATOM 1509 N N . SER A 1 199 ? -1.165 -30.751 6.210 1.00 28.30 199 SER A N 1
ATOM 1510 C CA . SER A 1 199 ? -1.862 -31.783 5.446 1.00 28.30 199 SER A CA 1
ATOM 1511 C C . SER A 1 199 ? -3.375 -31.547 5.549 1.00 28.30 199 SER A C 1
ATOM 1513 O O . SER A 1 199 ? -3.859 -30.986 6.528 1.00 28.30 199 SER A O 1
ATOM 1515 N N . ALA A 1 200 ? -4.102 -31.998 4.524 1.00 29.67 200 ALA A N 1
ATOM 1516 C CA . ALA A 1 200 ? -5.559 -31.948 4.359 1.00 29.67 200 ALA A CA 1
ATOM 1517 C C . ALA A 1 200 ? -6.151 -30.623 3.835 1.00 29.67 200 ALA A C 1
ATOM 1519 O O . ALA A 1 200 ? -6.858 -29.902 4.530 1.00 29.67 200 ALA A O 1
ATOM 1520 N N . PHE A 1 201 ? -5.980 -30.385 2.530 1.00 28.73 201 PHE A N 1
ATOM 1521 C CA . PHE A 1 201 ? -7.094 -29.887 1.722 1.00 28.73 201 PHE A CA 1
ATOM 1522 C C . PHE A 1 201 ? -7.421 -30.910 0.635 1.00 28.73 201 PHE A C 1
ATOM 1524 O O . PHE A 1 201 ? -6.546 -31.417 -0.065 1.00 28.73 201 PHE A O 1
ATOM 1531 N N . SER A 1 202 ? -8.706 -31.238 0.607 1.00 28.55 202 SER A N 1
ATOM 1532 C CA . SER A 1 202 ? -9.382 -32.263 -0.174 1.00 28.55 202 SER A CA 1
ATOM 1533 C C . SER A 1 202 ? -9.070 -32.207 -1.673 1.00 28.55 202 SER A C 1
ATOM 1535 O O . SER A 1 202 ? -9.043 -31.136 -2.281 1.00 28.55 202 SER A O 1
ATOM 1537 N N . GLN A 1 203 ? -8.874 -33.389 -2.260 1.00 29.14 203 GLN A N 1
ATOM 1538 C CA . GLN A 1 203 ? -8.841 -33.606 -3.701 1.00 29.14 203 GLN A CA 1
ATOM 1539 C C . GLN A 1 203 ? -10.216 -33.288 -4.303 1.00 29.14 203 GLN A C 1
ATOM 1541 O O . GLN A 1 203 ? -11.221 -33.881 -3.921 1.00 29.14 203 GLN A O 1
ATOM 1546 N N . ALA A 1 204 ? -10.240 -32.409 -5.302 1.00 28.61 204 ALA A N 1
ATOM 1547 C CA . ALA A 1 204 ? -11.300 -32.364 -6.298 1.00 28.61 204 ALA A CA 1
ATOM 1548 C C . ALA A 1 204 ? -10.648 -32.354 -7.686 1.00 28.61 204 ALA A C 1
ATOM 1550 O O . ALA A 1 204 ? -9.800 -31.520 -8.001 1.00 28.61 204 ALA A O 1
ATOM 1551 N N . SER A 1 205 ? -11.015 -33.371 -8.457 1.00 29.33 205 SER A N 1
ATOM 1552 C CA . SER A 1 205 ? -10.475 -33.806 -9.737 1.00 29.33 205 SER A CA 1
ATOM 1553 C C . SER A 1 205 ? -10.422 -32.733 -10.822 1.00 29.33 205 SER A C 1
ATOM 1555 O O . SER A 1 205 ? -11.452 -32.179 -11.186 1.00 29.33 205 SER A O 1
ATOM 1557 N N . LEU A 1 206 ? -9.261 -32.586 -11.463 1.00 29.98 206 LEU A N 1
ATOM 1558 C CA . LEU A 1 206 ? -9.158 -32.320 -12.901 1.00 29.98 206 LEU A CA 1
ATOM 1559 C C . LEU A 1 206 ? -7.988 -33.152 -13.441 1.00 29.98 206 LEU A C 1
ATOM 1561 O O . LEU A 1 206 ? -6.819 -32.870 -13.186 1.00 29.98 206 LEU A O 1
ATOM 1565 N N . ALA A 1 207 ? -8.335 -34.238 -14.126 1.00 28.48 207 ALA A N 1
ATOM 1566 C CA . ALA A 1 207 ? -7.402 -35.170 -14.734 1.00 28.48 207 ALA A CA 1
ATOM 1567 C C . ALA A 1 207 ? -6.682 -34.524 -15.929 1.00 28.48 207 ALA A C 1
ATOM 1569 O O . ALA A 1 207 ? -7.321 -34.029 -16.856 1.00 28.48 207 ALA A O 1
ATOM 1570 N N . VAL A 1 208 ? -5.350 -34.584 -15.929 1.00 34.41 208 VAL A N 1
ATOM 1571 C CA . VAL A 1 208 ? -4.503 -34.374 -17.111 1.00 34.41 208 VAL A CA 1
ATOM 1572 C C . VAL A 1 208 ? -3.895 -35.738 -17.461 1.00 34.41 208 VAL A C 1
ATOM 1574 O O . VAL A 1 208 ? -3.248 -36.326 -16.592 1.00 34.41 208 VAL A O 1
ATOM 1577 N N . PRO A 1 209 ? -4.095 -36.291 -18.672 1.00 34.47 209 PRO A N 1
ATOM 1578 C CA . PRO A 1 209 ? -3.504 -37.577 -19.029 1.00 34.47 209 PRO A CA 1
ATOM 1579 C C . PRO A 1 209 ? -2.001 -37.443 -19.353 1.00 34.47 209 PRO A C 1
ATOM 1581 O O . PRO A 1 209 ? -1.551 -36.379 -19.790 1.00 34.47 209 PRO A O 1
ATOM 1584 N N . PRO A 1 210 ? -1.205 -38.509 -19.139 1.00 34.19 210 PRO A N 1
ATOM 1585 C CA . PRO A 1 210 ? 0.248 -38.439 -19.167 1.00 34.19 210 PRO A CA 1
ATOM 1586 C C . PRO A 1 210 ? 0.835 -38.435 -20.582 1.00 34.19 210 PRO A C 1
ATOM 1588 O O . PRO A 1 210 ? 0.321 -39.033 -21.526 1.00 34.19 210 PRO A O 1
ATOM 1591 N N . CYS A 1 211 ? 1.991 -37.780 -20.666 1.00 28.20 211 CYS A N 1
ATOM 1592 C CA . CYS A 1 211 ? 2.912 -37.743 -21.790 1.00 28.20 211 CYS A CA 1
ATOM 1593 C C . CYS A 1 211 ? 3.337 -39.166 -22.203 1.00 28.20 211 CYS A C 1
ATOM 1595 O O . CYS A 1 211 ? 4.078 -39.837 -21.487 1.00 28.20 211 CYS A O 1
ATOM 1597 N N . GLY A 1 212 ? 2.861 -39.622 -23.363 1.00 29.62 212 GLY A N 1
ATOM 1598 C CA . GLY A 1 212 ? 3.257 -40.880 -23.989 1.00 29.62 212 GLY A CA 1
ATOM 1599 C C . GLY A 1 212 ? 4.216 -40.641 -25.153 1.00 29.62 212 GLY A C 1
ATOM 1600 O O . GLY A 1 212 ? 3.803 -40.253 -26.243 1.00 29.62 212 GLY A O 1
ATOM 1601 N N . LEU A 1 213 ? 5.500 -40.919 -24.930 1.00 35.44 213 LEU A N 1
ATOM 1602 C CA . LEU A 1 213 ? 6.506 -41.103 -25.974 1.00 35.44 213 LEU A CA 1
ATOM 1603 C C . LEU A 1 213 ? 6.085 -42.246 -26.916 1.00 35.44 213 LEU A C 1
ATOM 1605 O O . LEU A 1 213 ? 6.115 -43.413 -26.532 1.00 35.44 213 LEU A O 1
ATOM 1609 N N . ARG A 1 214 ? 5.767 -41.934 -28.178 1.00 31.94 214 ARG A N 1
ATOM 1610 C CA . ARG A 1 214 ? 5.890 -42.887 -29.293 1.00 31.94 214 ARG A CA 1
ATOM 1611 C C . ARG A 1 214 ? 6.518 -42.206 -30.501 1.00 31.94 214 ARG A C 1
ATOM 1613 O O . ARG A 1 214 ? 5.959 -41.301 -31.110 1.00 31.94 214 ARG A O 1
ATOM 1620 N N . SER A 1 215 ? 7.702 -42.692 -30.843 1.00 36.88 215 SER A N 1
ATOM 1621 C CA . SER A 1 215 ? 8.442 -42.384 -32.053 1.00 36.88 215 SER A CA 1
ATOM 1622 C C . SER A 1 215 ? 7.670 -42.855 -33.291 1.00 36.88 215 SER A C 1
ATOM 1624 O O . SER A 1 215 ? 7.461 -44.046 -33.514 1.00 36.88 215 SER A O 1
ATOM 1626 N N . ARG A 1 216 ? 7.284 -41.919 -34.161 1.00 34.59 216 ARG A N 1
ATOM 1627 C CA . ARG A 1 216 ? 6.983 -42.222 -35.564 1.00 34.59 216 ARG A CA 1
ATOM 1628 C C . ARG A 1 216 ? 7.828 -41.326 -36.456 1.00 34.59 216 ARG A C 1
ATOM 1630 O O . ARG A 1 216 ? 7.574 -40.137 -36.601 1.00 34.59 216 ARG A O 1
ATOM 1637 N N . ARG A 1 217 ? 8.852 -41.951 -37.048 1.00 35.09 217 ARG A N 1
ATOM 1638 C CA . ARG A 1 217 ? 9.611 -41.465 -38.204 1.00 35.09 217 ARG A CA 1
ATOM 1639 C C . ARG A 1 217 ? 8.632 -40.993 -39.286 1.00 35.09 217 ARG A C 1
ATOM 1641 O O . ARG A 1 217 ? 8.026 -41.829 -39.952 1.00 35.09 217 ARG A O 1
ATOM 1648 N N . GLN A 1 218 ? 8.513 -39.687 -39.500 1.00 38.12 218 GLN A N 1
ATOM 1649 C CA . GLN A 1 218 ? 7.983 -39.166 -40.757 1.00 38.12 218 GLN A CA 1
ATOM 1650 C C . GLN A 1 218 ? 9.141 -38.990 -41.741 1.00 38.12 218 GLN A C 1
ATOM 1652 O O . GLN A 1 218 ? 10.142 -38.327 -41.471 1.00 38.12 218 GLN A O 1
ATOM 1657 N N . ARG A 1 219 ? 9.019 -39.705 -42.859 1.00 32.94 219 ARG A N 1
ATOM 1658 C CA . ARG A 1 219 ? 9.962 -39.744 -43.973 1.00 32.94 219 ARG A CA 1
ATOM 1659 C C . ARG A 1 219 ? 9.984 -38.381 -44.673 1.00 32.94 219 ARG A C 1
ATOM 1661 O O . ARG A 1 219 ? 8.938 -37.869 -45.052 1.00 32.94 219 ARG A O 1
ATOM 1668 N N . ARG A 1 220 ? 11.185 -37.836 -44.887 1.00 36.22 220 ARG A N 1
ATOM 1669 C CA . ARG A 1 220 ? 11.440 -36.737 -45.832 1.00 36.22 220 ARG A CA 1
ATOM 1670 C C . ARG A 1 220 ? 11.150 -37.215 -47.264 1.00 36.22 220 ARG A C 1
ATOM 1672 O O . ARG A 1 220 ? 11.670 -38.274 -47.624 1.00 36.22 220 ARG A O 1
ATOM 1679 N N . PRO A 1 221 ? 10.424 -36.464 -48.107 1.00 38.84 221 PRO A N 1
ATOM 1680 C CA . PRO A 1 221 ? 10.453 -36.707 -49.541 1.00 38.84 221 PRO A CA 1
ATOM 1681 C C . PRO A 1 221 ? 11.792 -36.221 -50.123 1.00 38.84 221 PRO A C 1
ATOM 1683 O O . PRO A 1 221 ? 12.274 -35.127 -49.823 1.00 38.84 221 PRO A O 1
ATOM 1686 N N . ARG A 1 222 ? 12.427 -37.102 -50.903 1.00 37.97 222 ARG A N 1
ATOM 1687 C CA . ARG A 1 222 ? 13.692 -36.889 -51.616 1.00 37.97 222 ARG A CA 1
ATOM 1688 C C . ARG A 1 222 ? 13.492 -35.924 -52.792 1.00 37.97 222 ARG A C 1
ATOM 1690 O O . ARG A 1 222 ? 12.519 -36.048 -53.526 1.00 37.97 222 ARG A O 1
ATOM 1697 N N . ARG A 1 223 ? 14.464 -35.026 -52.990 1.00 41.25 223 ARG A N 1
ATOM 1698 C CA . ARG A 1 223 ? 14.724 -34.332 -54.263 1.00 41.25 223 ARG A CA 1
ATOM 1699 C C . ARG A 1 223 ? 15.163 -35.338 -55.334 1.00 41.25 223 ARG A C 1
ATOM 1701 O O . ARG A 1 223 ? 15.900 -36.269 -55.010 1.00 41.25 223 ARG A O 1
ATOM 1708 N N . ALA A 1 224 ? 14.807 -35.074 -56.587 1.00 41.66 224 ALA A N 1
ATOM 1709 C CA . ALA A 1 224 ? 15.473 -35.592 -57.783 1.00 41.66 224 ALA A CA 1
ATOM 1710 C C . ALA A 1 224 ? 15.304 -34.586 -58.954 1.00 41.66 224 ALA A C 1
ATOM 1712 O O . ALA A 1 224 ? 14.414 -33.740 -58.865 1.00 41.66 224 ALA A O 1
ATOM 1713 N N . PRO A 1 225 ? 16.192 -34.602 -59.969 1.00 52.66 225 PRO A N 1
ATOM 1714 C CA . PRO A 1 225 ? 16.752 -33.393 -60.591 1.00 52.66 225 PRO A CA 1
ATOM 1715 C C . PRO A 1 225 ? 16.418 -33.229 -62.089 1.00 52.66 225 PRO A C 1
ATOM 1717 O O . PRO A 1 225 ? 15.836 -34.132 -62.680 1.00 52.66 225 PRO A O 1
ATOM 1720 N N . SER A 1 226 ? 16.846 -32.102 -62.683 1.00 38.59 226 SER A N 1
ATOM 1721 C CA . SER A 1 226 ? 17.179 -31.836 -64.114 1.00 38.59 226 SER A CA 1
ATOM 1722 C C . SER A 1 226 ? 16.753 -30.406 -64.474 1.00 38.59 226 SER A C 1
ATOM 1724 O O . SER A 1 226 ? 15.773 -29.917 -63.929 1.00 38.59 226 SER A O 1
ATOM 1726 N N . SER A 1 227 ? 17.368 -29.625 -65.353 1.00 45.69 227 SER A N 1
ATOM 1727 C CA . SER A 1 227 ? 18.663 -29.559 -66.042 1.00 45.69 227 SER A CA 1
ATOM 1728 C C . SER A 1 227 ? 18.541 -28.261 -66.853 1.00 45.69 227 SER A C 1
ATOM 1730 O O . SER A 1 227 ? 17.536 -28.082 -67.541 1.00 45.69 227 SER A O 1
ATOM 1732 N N . LEU A 1 228 ? 19.508 -27.353 -66.736 1.00 43.03 228 LEU A N 1
ATOM 1733 C CA . LEU A 1 228 ? 19.674 -26.244 -67.681 1.00 43.03 228 LEU A CA 1
ATOM 1734 C C . LEU A 1 228 ? 20.128 -26.805 -69.034 1.00 43.03 228 LEU A C 1
ATOM 1736 O O . LEU A 1 228 ? 20.771 -27.859 -69.079 1.00 43.03 228 LEU A O 1
ATOM 1740 N N . PRO A 1 229 ? 19.794 -26.101 -70.112 1.00 60.47 229 PRO A N 1
ATOM 1741 C CA . PRO A 1 229 ? 20.832 -25.517 -70.957 1.00 60.47 229 PRO A CA 1
ATOM 1742 C C . PRO A 1 229 ? 20.946 -24.000 -70.770 1.00 60.47 229 PRO A C 1
ATOM 1744 O O . PRO A 1 229 ? 19.903 -23.340 -70.563 1.00 60.47 229 PRO A O 1
#

InterPro domains:
  IPR001926 Tryptophan synthase beta chain-like, PALP domain [PF00291] (1-134)
  IPR036052 Tryptophan synthase beta chain-like, PALP domain superfamily [G3DSA:3.40.50.1100] (1-65)
  IPR036052 Tryptophan synthase beta chain-like, PALP domain superfamily [G3DSA:3.40.50.1100] (66-136)
  IPR036052 Tryptophan synthase beta chain-like, PALP domain superfamily [SSF53686] (1-150)
  IPR050214 Cysteine synthase/Cystathionine beta-synthase [PTHR10314] (1-135)

Foldseek 3Di:
DVCLVVVHAAEAEEEPVDDPVVVVVCVVSVYHYHYDYPVCHPVRRVVVLVVVCVVVVNDDPPLLPDLVLQQVLQVPVLVVVVVVQVVHDAAEDEDEDDSLSNVLRSVVNNCVVPVRHHYHYDYDPVDDPQVVPPDGPNNVSVVVSVVSDDDDDDDDPDDDDPPDPVVVVVVDDPDDDPDDDDDDDDDDPDDDDDDDDDDDDDDDDDDDDDDDDDDDDDDDDDDDDDDDD

Sequence (229 aa):
MLCAQRGYKCVIVMAEPFSVERRKLMRFMGAKVIITPKAGKGTGMVAKAKELSQKHGWFLCSQFENEASAAFHKATTGPEILADFEGQRLDYFVLGYGTGGTFAGAGAAIKAERSDVKIVLGEPEAAPLLKSGTKSSAMLMARQLARTRPSPPTRSRDGLRISSLRSWRRAWKPSAMTSTSPFQARAPSKAPRCWPGPSAFSQASLAVPPCGLRSRRQRRPRRAPSSLP